Protein AF-A0A8J2X756-F1 (afdb_monomer)

Radius of gyration: 39.81 Å; Cα contacts (8 Å, |Δi|>4): 59; chains: 1; bounding box: 76×40×123 Å

Structure (mmCIF, N/CA/C/O backbone):
data_AF-A0A8J2X756-F1
#
_entry.id   AF-A0A8J2X756-F1
#
loop_
_atom_site.group_PDB
_atom_site.id
_atom_site.type_symbol
_atom_site.label_atom_id
_atom_site.label_alt_id
_atom_site.label_comp_id
_atom_site.label_asym_id
_atom_site.label_entity_id
_atom_site.label_seq_id
_atom_site.pdbx_PDB_ins_code
_atom_site.Cartn_x
_atom_site.Cartn_y
_atom_site.Cartn_z
_atom_site.occupancy
_atom_site.B_iso_or_equiv
_atom_site.auth_seq_id
_atom_site.auth_comp_id
_atom_site.auth_asym_id
_atom_site.auth_atom_id
_atom_site.pdbx_PDB_model_num
ATOM 1 N N . MET A 1 1 ? 48.489 1.845 -62.762 1.00 56.59 1 MET A N 1
ATOM 2 C CA . MET A 1 1 ? 47.173 1.467 -62.196 1.00 56.59 1 MET A CA 1
ATOM 3 C C . MET A 1 1 ? 46.311 0.958 -63.342 1.00 56.59 1 MET A C 1
ATOM 5 O O . MET A 1 1 ? 46.199 1.665 -64.332 1.00 56.59 1 MET A O 1
ATOM 9 N N . SER A 1 2 ? 45.815 -0.282 -63.283 1.00 83.44 2 SER A N 1
ATOM 10 C CA . SER A 1 2 ? 44.985 -0.846 -64.362 1.00 83.44 2 SER A CA 1
ATOM 11 C C . SER A 1 2 ? 43.542 -0.360 -64.225 1.00 83.44 2 SER A C 1
ATOM 13 O O . SER A 1 2 ? 43.010 -0.346 -63.117 1.00 83.44 2 SER A O 1
ATOM 15 N N . ARG A 1 3 ? 42.896 -0.017 -65.345 1.00 84.88 3 ARG A N 1
ATOM 16 C CA . ARG A 1 3 ? 41.492 0.430 -65.404 1.00 84.88 3 ARG A CA 1
ATOM 17 C C . ARG A 1 3 ? 40.523 -0.569 -64.754 1.00 84.88 3 ARG A C 1
ATOM 19 O O . ARG A 1 3 ? 39.520 -0.168 -64.178 1.00 84.88 3 ARG A O 1
ATOM 26 N N . ALA A 1 4 ? 40.846 -1.862 -64.808 1.00 85.88 4 ALA A N 1
ATOM 27 C CA . ALA A 1 4 ? 40.066 -2.912 -64.153 1.00 85.88 4 ALA A CA 1
ATOM 28 C C . ALA A 1 4 ? 40.126 -2.820 -62.617 1.00 85.88 4 ALA A C 1
ATOM 30 O O . ALA A 1 4 ? 39.114 -3.008 -61.948 1.00 85.88 4 ALA A O 1
ATOM 31 N N . LYS A 1 5 ? 41.296 -2.470 -62.067 1.00 87.62 5 LYS A N 1
ATOM 32 C CA . LYS A 1 5 ? 41.492 -2.302 -60.623 1.00 87.62 5 LYS A CA 1
ATOM 33 C C . LYS A 1 5 ? 40.736 -1.078 -60.099 1.00 87.62 5 LYS A C 1
ATOM 35 O O . LYS A 1 5 ? 40.081 -1.163 -59.072 1.00 87.62 5 LYS A O 1
ATOM 40 N N . GLU A 1 6 ? 40.754 0.022 -60.851 1.00 89.38 6 GLU A N 1
ATOM 41 C CA . GLU A 1 6 ? 39.989 1.230 -60.512 1.00 89.38 6 GLU A CA 1
ATOM 42 C C . GLU A 1 6 ? 38.471 0.975 -60.514 1.00 89.38 6 GLU A C 1
ATOM 44 O O . GLU A 1 6 ? 37.751 1.468 -59.649 1.00 89.38 6 GLU A O 1
ATOM 49 N N . LEU A 1 7 ? 37.967 0.189 -61.470 1.00 91.12 7 LEU A N 1
ATOM 50 C CA . LEU A 1 7 ? 36.543 -0.143 -61.548 1.00 91.12 7 LEU A CA 1
ATOM 51 C C . LEU A 1 7 ? 36.104 -1.010 -60.360 1.00 91.12 7 LEU A C 1
ATOM 53 O O . LEU A 1 7 ? 35.053 -0.758 -59.777 1.00 91.12 7 LEU A O 1
ATOM 57 N N . GLN A 1 8 ? 36.932 -1.976 -59.960 1.00 92.31 8 GLN A N 1
ATOM 58 C CA . GLN A 1 8 ? 36.686 -2.789 -58.770 1.00 92.31 8 GLN A CA 1
ATOM 59 C C . GLN A 1 8 ? 36.676 -1.941 -57.492 1.00 92.31 8 GLN A C 1
ATOM 61 O O . GLN A 1 8 ? 35.755 -2.058 -56.690 1.00 92.31 8 GLN A O 1
ATOM 66 N N . GLU A 1 9 ? 37.639 -1.029 -57.338 1.00 90.94 9 GLU A N 1
ATOM 67 C CA . GLU A 1 9 ? 37.692 -0.117 -56.190 1.00 90.94 9 GLU A CA 1
ATOM 68 C C . GLU A 1 9 ? 36.445 0.785 -56.116 1.00 90.94 9 GLU A C 1
ATOM 70 O O . GLU A 1 9 ? 35.909 1.000 -55.029 1.00 90.94 9 GLU A O 1
ATOM 75 N N . LYS A 1 10 ? 35.921 1.258 -57.258 1.00 94.50 10 LYS A N 1
ATOM 76 C CA . LYS A 1 10 ? 34.663 2.029 -57.304 1.00 94.50 10 LYS A CA 1
ATOM 77 C C . LYS A 1 10 ? 33.459 1.200 -56.863 1.00 94.50 10 LYS A C 1
ATOM 79 O O . LYS A 1 10 ? 32.688 1.660 -56.023 1.00 94.50 10 LYS A O 1
ATOM 84 N N . LEU A 1 11 ? 33.323 -0.023 -57.377 1.00 93.94 11 LEU A N 1
ATOM 85 C CA . LEU A 1 11 ? 32.231 -0.921 -56.993 1.00 93.94 11 LEU A CA 1
ATOM 86 C C . LEU A 1 11 ? 32.284 -1.281 -55.503 1.00 93.94 11 LEU A C 1
ATOM 88 O O . LEU A 1 11 ? 31.249 -1.291 -54.838 1.00 93.94 11 LEU A O 1
ATOM 92 N N . ASP A 1 12 ? 33.479 -1.506 -54.957 1.00 93.69 12 ASP A N 1
ATOM 93 C CA . ASP A 1 12 ? 33.665 -1.804 -53.536 1.00 93.69 12 ASP A CA 1
ATOM 94 C C . ASP A 1 12 ? 33.259 -0.622 -52.645 1.00 93.69 12 ASP A C 1
ATOM 96 O O . ASP A 1 12 ? 32.652 -0.812 -51.587 1.00 93.69 12 ASP A O 1
ATOM 100 N N . VAL A 1 13 ? 33.569 0.610 -53.057 1.00 94.38 13 VAL A N 1
ATOM 101 C CA . VAL A 1 13 ? 33.167 1.823 -52.329 1.00 94.38 13 VAL A CA 1
ATOM 102 C C . VAL A 1 13 ? 31.653 2.022 -52.394 1.00 94.38 13 VAL A C 1
ATOM 104 O O . VAL A 1 13 ? 31.029 2.281 -51.364 1.00 94.38 13 VAL A O 1
ATOM 107 N N . GLU A 1 14 ? 31.038 1.843 -53.564 1.00 94.50 14 GLU A N 1
ATOM 108 C CA . GLU A 1 14 ? 29.583 1.931 -53.721 1.00 94.50 14 GLU A CA 1
ATOM 109 C C . GLU A 1 14 ? 28.849 0.873 -52.888 1.00 94.50 14 GLU A C 1
ATOM 111 O O . GLU A 1 14 ? 27.861 1.185 -52.216 1.00 94.50 14 GLU A O 1
ATOM 116 N N . ALA A 1 15 ? 29.352 -0.364 -52.871 1.00 94.00 15 ALA A N 1
ATOM 117 C CA . ALA A 1 15 ? 28.800 -1.442 -52.060 1.00 94.00 15 ALA A CA 1
ATOM 118 C C . ALA A 1 15 ? 28.903 -1.129 -50.560 1.00 94.00 15 ALA A C 1
ATOM 120 O O . ALA A 1 15 ? 27.920 -1.282 -49.830 1.00 94.00 15 ALA A O 1
ATOM 121 N N . LYS A 1 16 ? 30.056 -0.627 -50.096 1.00 93.81 16 LYS A N 1
ATOM 122 C CA . LYS A 1 16 ? 30.250 -0.205 -48.698 1.00 93.81 16 LYS A CA 1
ATOM 123 C C . LYS A 1 16 ? 29.298 0.921 -48.303 1.00 93.81 16 LYS A C 1
ATOM 125 O O . LYS A 1 16 ? 28.692 0.841 -47.235 1.00 93.81 16 LYS A O 1
ATOM 130 N N . LEU A 1 17 ? 29.118 1.924 -49.163 1.00 94.75 17 LEU A N 1
ATOM 131 C CA . LEU A 1 17 ? 28.193 3.034 -48.918 1.00 94.75 17 LEU A CA 1
ATOM 132 C C . LEU A 1 17 ? 26.748 2.544 -48.819 1.00 94.75 17 LEU A C 1
ATOM 134 O O . LEU A 1 17 ? 26.068 2.833 -47.833 1.00 94.75 17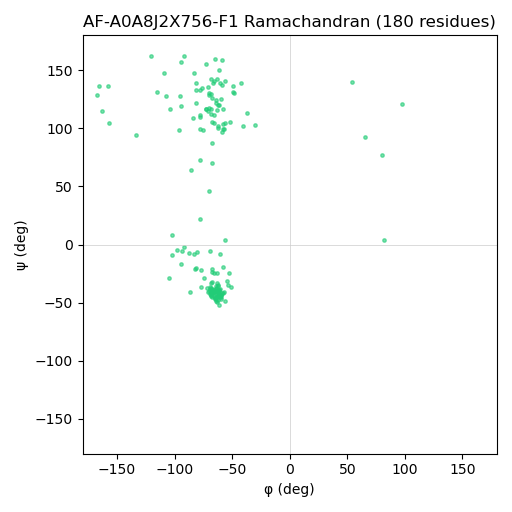 LEU A O 1
ATOM 138 N N . ARG A 1 18 ? 26.289 1.734 -49.780 1.00 92.56 18 ARG A N 1
ATOM 139 C CA . ARG A 1 18 ? 24.940 1.147 -49.740 1.00 92.56 18 ARG A CA 1
ATOM 140 C C . ARG A 1 18 ? 24.719 0.312 -48.483 1.00 92.56 18 ARG A C 1
ATOM 142 O O . ARG A 1 18 ? 23.670 0.438 -47.858 1.00 92.56 18 ARG A O 1
ATOM 149 N N . ASN A 1 19 ? 25.713 -0.476 -48.074 1.00 93.06 19 ASN A N 1
ATOM 150 C CA . ASN A 1 19 ? 25.625 -1.275 -46.856 1.00 93.06 19 ASN A CA 1
ATOM 151 C C . ASN A 1 19 ? 25.553 -0.390 -45.598 1.00 93.06 19 ASN A C 1
ATOM 153 O O . ASN A 1 19 ? 24.720 -0.624 -44.726 1.00 93.06 19 ASN A O 1
ATOM 157 N N . SER A 1 20 ? 26.348 0.686 -45.525 1.00 92.06 20 SER A N 1
ATOM 158 C CA . SER A 1 20 ? 26.269 1.636 -44.406 1.00 92.06 20 SER A CA 1
ATOM 159 C C . SER A 1 20 ? 24.909 2.327 -44.309 1.00 92.06 20 SER A C 1
ATOM 161 O O . SER A 1 20 ? 24.353 2.407 -43.216 1.00 92.06 20 SER A O 1
ATOM 163 N N . PHE A 1 21 ? 24.321 2.749 -45.434 1.00 94.12 21 PHE A N 1
ATOM 164 C CA . PHE A 1 21 ? 22.992 3.360 -45.437 1.00 94.12 21 PHE A CA 1
ATOM 165 C C . PHE A 1 21 ? 21.892 2.353 -45.098 1.00 94.12 21 PHE A C 1
ATOM 167 O O . PHE A 1 21 ? 20.976 2.691 -44.357 1.00 94.12 21 PHE A O 1
ATOM 174 N N . SER A 1 22 ? 21.997 1.109 -45.573 1.00 91.94 22 SER A N 1
ATOM 175 C CA . SER A 1 22 ? 21.068 0.036 -45.204 1.00 91.94 22 SER A CA 1
ATOM 176 C C . SER A 1 22 ? 21.092 -0.236 -43.699 1.00 91.94 22 SER A C 1
ATOM 178 O O . SER A 1 22 ? 20.038 -0.335 -43.074 1.00 91.94 22 SER A O 1
ATOM 180 N N . ASN A 1 23 ? 22.282 -0.290 -43.098 1.00 89.12 23 ASN A N 1
ATOM 181 C CA . ASN A 1 23 ? 22.435 -0.506 -41.662 1.00 89.12 23 ASN A CA 1
ATOM 182 C C . ASN A 1 23 ? 21.859 0.664 -40.857 1.00 89.12 23 ASN A C 1
ATOM 184 O O . ASN A 1 23 ? 21.077 0.436 -39.936 1.00 89.12 23 ASN A O 1
ATOM 188 N N . LEU A 1 24 ? 22.157 1.907 -41.248 1.00 90.75 24 LEU A N 1
ATOM 189 C CA . LEU A 1 24 ? 21.581 3.097 -40.615 1.00 90.75 24 LEU A CA 1
ATOM 190 C C . LEU A 1 24 ? 20.052 3.100 -40.715 1.00 90.75 24 LEU A C 1
ATOM 192 O O . LEU A 1 24 ? 19.369 3.259 -39.704 1.00 90.75 24 LEU A O 1
ATOM 196 N N . ASN A 1 25 ? 19.506 2.829 -41.900 1.00 88.06 25 ASN A N 1
ATOM 197 C CA . ASN A 1 25 ? 18.063 2.746 -42.101 1.00 88.06 25 ASN A CA 1
ATOM 198 C C . ASN A 1 25 ? 17.440 1.635 -41.252 1.00 88.06 25 ASN A C 1
ATOM 200 O O . ASN A 1 25 ? 16.395 1.861 -40.658 1.00 88.06 25 ASN A O 1
ATOM 204 N N . SER A 1 26 ? 18.087 0.472 -41.122 1.00 86.31 26 SER A N 1
ATOM 205 C CA . SER A 1 26 ? 17.596 -0.610 -40.259 1.00 86.31 26 SER A CA 1
ATOM 206 C C . SER A 1 26 ? 17.585 -0.220 -38.776 1.00 86.31 26 SER A C 1
ATOM 208 O O . SER A 1 26 ? 16.623 -0.518 -38.074 1.00 86.31 26 SER A O 1
ATOM 210 N N . THR A 1 27 ? 18.596 0.521 -38.304 1.00 86.44 27 THR A N 1
ATOM 211 C CA . THR A 1 27 ? 18.639 1.013 -36.919 1.00 86.44 27 THR A CA 1
ATOM 212 C C . THR A 1 27 ? 17.586 2.085 -36.662 1.00 86.44 27 THR A C 1
ATOM 214 O O . THR A 1 27 ? 16.878 2.015 -35.662 1.00 86.44 27 THR A O 1
ATOM 217 N N . VAL A 1 28 ? 17.398 3.026 -37.589 1.00 88.94 28 VAL A N 1
ATOM 218 C CA . VAL A 1 28 ? 16.361 4.060 -37.470 1.00 88.94 28 VAL A CA 1
ATOM 219 C C . VAL A 1 28 ? 14.969 3.436 -37.547 1.00 88.94 28 VAL A C 1
ATOM 221 O O . VAL A 1 28 ? 14.106 3.773 -36.744 1.00 88.94 28 VAL A O 1
ATOM 224 N N . LEU A 1 29 ? 14.758 2.467 -38.442 1.00 85.56 29 LEU A N 1
ATOM 225 C CA . LEU A 1 29 ? 13.516 1.698 -38.501 1.00 85.56 29 LEU A CA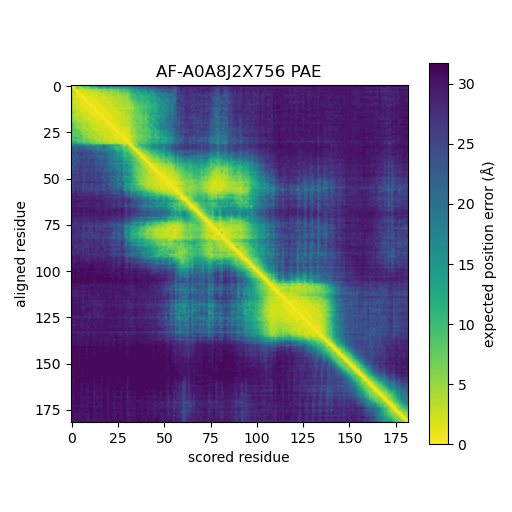 1
ATOM 226 C C . LEU A 1 29 ? 13.284 0.893 -37.224 1.00 85.56 29 LEU A C 1
ATOM 228 O O . LEU A 1 29 ? 12.136 0.765 -36.824 1.00 85.56 29 LEU A O 1
ATOM 232 N N . SER A 1 30 ? 14.328 0.394 -36.553 1.00 82.00 30 SER A N 1
ATOM 233 C CA . SER A 1 30 ? 14.177 -0.281 -35.256 1.00 82.00 30 SER A CA 1
ATOM 234 C C . SER A 1 30 ? 13.737 0.670 -34.141 1.00 82.00 30 SER A C 1
ATOM 236 O O . SER A 1 30 ? 12.980 0.264 -33.268 1.00 82.00 30 SER A O 1
ATOM 238 N N . TRP A 1 31 ? 14.139 1.944 -34.196 1.00 84.19 31 TRP A N 1
ATOM 239 C CA . TRP A 1 31 ? 13.639 2.977 -33.280 1.00 84.19 31 TRP A CA 1
ATOM 240 C C . TRP A 1 31 ? 12.210 3.403 -33.609 1.00 84.19 31 TRP A C 1
ATOM 242 O O . TRP A 1 31 ? 11.475 3.807 -32.718 1.00 84.19 31 TRP A O 1
ATOM 252 N N . LEU A 1 32 ? 11.828 3.312 -34.884 1.00 78.94 32 LEU A N 1
ATOM 253 C CA . LEU A 1 32 ? 10.482 3.618 -35.367 1.00 78.94 32 LEU A CA 1
ATOM 254 C C . LEU A 1 32 ? 9.530 2.410 -35.296 1.00 78.94 32 LEU A C 1
ATOM 256 O O . LEU A 1 32 ? 8.346 2.536 -35.608 1.00 78.94 32 LEU A O 1
ATOM 260 N N . SER A 1 33 ? 10.039 1.220 -34.959 1.00 62.12 33 SER A N 1
ATOM 261 C CA . SER A 1 33 ? 9.253 -0.011 -34.967 1.00 62.12 33 SER A CA 1
ATOM 262 C C . SER A 1 33 ? 8.360 -0.091 -33.733 1.00 62.12 33 SER A C 1
ATOM 264 O O . SER A 1 33 ? 8.785 -0.534 -32.673 1.00 62.12 33 SER A O 1
ATOM 266 N N . LYS A 1 34 ? 7.100 0.276 -33.994 1.00 59.28 34 LYS A N 1
ATOM 267 C CA . LYS A 1 34 ? 5.829 -0.198 -33.427 1.00 59.28 34 LYS A CA 1
ATOM 268 C C . LYS A 1 34 ? 5.564 0.079 -31.948 1.00 59.28 34 LYS A C 1
ATOM 270 O O . LYS A 1 34 ? 5.758 -0.764 -31.080 1.00 59.28 34 LYS A O 1
ATOM 275 N N . ASP A 1 35 ? 4.899 1.211 -31.743 1.00 57.19 35 ASP A N 1
ATOM 276 C CA . ASP A 1 35 ? 4.082 1.509 -30.564 1.00 57.19 35 ASP A CA 1
ATOM 277 C C . ASP A 1 35 ? 2.899 0.528 -30.366 1.00 57.19 35 ASP A C 1
ATOM 279 O O . ASP A 1 35 ? 2.271 0.546 -29.309 1.00 57.19 35 ASP A O 1
ATOM 283 N N . ASP A 1 36 ? 2.618 -0.367 -31.326 1.00 57.53 36 ASP A N 1
ATOM 284 C CA . ASP A 1 36 ? 1.552 -1.380 -31.213 1.00 57.53 36 ASP A CA 1
ATOM 285 C C . ASP A 1 36 ? 1.793 -2.355 -30.040 1.00 57.53 36 ASP A C 1
ATOM 287 O O . ASP A 1 36 ? 0.863 -2.669 -29.300 1.00 57.53 36 ASP A O 1
ATOM 291 N N . ASP A 1 37 ? 3.045 -2.772 -29.804 1.00 56.84 37 ASP A N 1
ATOM 292 C CA . ASP A 1 37 ? 3.405 -3.620 -28.654 1.00 56.84 37 ASP A CA 1
ATOM 293 C C . ASP A 1 37 ? 3.603 -2.795 -27.367 1.00 56.84 37 ASP A C 1
ATOM 295 O O . ASP A 1 37 ? 3.545 -3.330 -26.259 1.00 56.84 37 ASP A O 1
ATOM 299 N N . ALA A 1 38 ? 3.854 -1.485 -27.482 1.00 58.03 38 ALA A N 1
ATOM 300 C CA . ALA A 1 38 ? 4.061 -0.598 -26.337 1.00 58.03 38 ALA A CA 1
ATOM 301 C C . ALA A 1 38 ? 2.738 -0.233 -25.644 1.00 58.03 38 ALA A C 1
ATOM 303 O O . ALA A 1 38 ? 2.693 -0.159 -24.415 1.00 58.03 38 ALA A O 1
ATOM 304 N N . GLU A 1 39 ? 1.660 -0.059 -26.410 1.00 61.59 39 GLU A N 1
ATOM 305 C CA . GLU A 1 39 ? 0.299 0.127 -25.893 1.00 61.59 39 GLU A CA 1
ATOM 306 C C . GLU A 1 39 ? -0.182 -1.122 -25.138 1.00 61.59 39 GLU A C 1
ATOM 308 O O . GLU A 1 39 ? -0.623 -1.018 -23.992 1.00 61.59 39 GLU A O 1
ATOM 313 N N . GLU A 1 40 ? -0.038 -2.315 -25.727 1.00 62.44 40 GLU A N 1
ATOM 314 C CA . GLU A 1 40 ? -0.494 -3.570 -25.111 1.00 62.44 40 GLU A CA 1
ATOM 315 C C . GLU A 1 40 ? 0.341 -3.926 -23.868 1.00 62.44 40 GLU A C 1
ATOM 317 O O . GLU A 1 40 ? -0.206 -4.217 -22.798 1.00 62.44 40 GLU A O 1
ATOM 322 N N . ARG A 1 41 ? 1.671 -3.780 -23.950 1.00 63.41 41 ARG A N 1
ATOM 323 C CA . ARG A 1 41 ? 2.583 -4.002 -22.819 1.00 63.41 41 ARG A CA 1
ATOM 324 C C . ARG A 1 41 ? 2.408 -2.960 -21.717 1.00 63.41 41 ARG A C 1
ATOM 326 O O . ARG A 1 41 ? 2.412 -3.312 -20.539 1.00 63.41 41 ARG A O 1
ATOM 333 N N . GLY A 1 42 ? 2.197 -1.695 -22.077 1.00 67.00 42 GLY A N 1
ATOM 334 C CA . GLY A 1 42 ? 1.908 -0.620 -21.130 1.00 67.00 42 GLY A CA 1
ATOM 335 C C . GLY A 1 42 ? 0.581 -0.839 -20.402 1.00 67.00 42 GLY A C 1
ATOM 336 O O . GLY A 1 42 ? 0.499 -0.659 -19.185 1.00 67.00 42 GLY A O 1
ATOM 337 N N . GLN A 1 43 ? -0.455 -1.300 -21.105 1.00 72.50 43 GLN A N 1
ATOM 338 C CA . GLN A 1 43 ? -1.728 -1.675 -20.490 1.00 72.50 43 GLN A CA 1
ATOM 339 C C . GLN A 1 43 ? -1.586 -2.896 -19.578 1.00 72.50 43 GLN A C 1
ATOM 341 O O . GLN A 1 43 ? -2.184 -2.923 -18.498 1.00 72.50 43 GLN A O 1
ATOM 346 N N . GLU A 1 44 ? -0.783 -3.888 -19.956 1.00 76.00 44 GLU A N 1
ATOM 347 C CA . GLU A 1 44 ? -0.543 -5.070 -19.136 1.00 76.00 44 GLU A CA 1
ATOM 348 C C . GLU A 1 44 ? 0.232 -4.735 -17.852 1.00 76.00 44 GLU A C 1
ATOM 350 O O . GLU A 1 44 ? -0.203 -5.116 -16.761 1.00 76.00 44 GLU A O 1
ATOM 355 N N . GLU A 1 45 ? 1.289 -3.927 -17.938 1.00 78.44 45 GLU A N 1
ATOM 356 C CA . GLU A 1 45 ? 2.031 -3.416 -16.777 1.00 78.44 45 GLU A CA 1
ATOM 357 C C . GLU A 1 45 ? 1.146 -2.558 -15.861 1.00 78.44 45 GLU A C 1
ATOM 359 O O . GLU A 1 45 ? 1.150 -2.725 -14.636 1.00 78.44 45 GLU A O 1
ATOM 364 N N . LEU A 1 46 ? 0.307 -1.688 -16.430 1.00 80.50 46 LEU A N 1
ATOM 365 C CA . LEU A 1 46 ? -0.658 -0.895 -15.665 1.00 80.50 46 LEU A CA 1
ATOM 366 C C . LEU A 1 46 ? -1.702 -1.776 -14.973 1.00 80.50 46 LEU A C 1
ATOM 368 O O . LEU A 1 46 ? -2.065 -1.520 -13.822 1.00 80.50 46 LEU A O 1
ATOM 372 N N . ASN A 1 47 ? -2.189 -2.822 -15.636 1.00 83.69 47 ASN A N 1
ATOM 373 C CA . ASN A 1 47 ? -3.148 -3.756 -15.053 1.00 83.69 47 ASN A CA 1
ATOM 374 C C . ASN A 1 47 ? -2.513 -4.604 -13.945 1.00 83.69 47 ASN A C 1
ATOM 376 O O . ASN A 1 47 ? -3.155 -4.854 -12.922 1.00 83.69 47 ASN A O 1
ATOM 380 N N . GLN A 1 48 ? -1.249 -4.998 -14.094 1.00 85.31 48 GLN A N 1
ATOM 381 C CA . GLN A 1 48 ? -0.483 -5.661 -13.039 1.00 85.31 48 GLN A CA 1
ATOM 382 C C . GLN A 1 48 ? -0.266 -4.731 -11.840 1.00 85.31 48 GLN A C 1
ATOM 384 O O . GLN A 1 48 ? -0.531 -5.129 -10.704 1.00 85.31 48 GLN A O 1
ATOM 389 N N . SER A 1 49 ? 0.106 -3.473 -12.082 1.00 86.50 49 SER A N 1
ATOM 390 C CA . SER A 1 49 ? 0.258 -2.450 -11.041 1.00 86.50 49 SER A CA 1
ATOM 391 C C . SER A 1 49 ? -1.051 -2.204 -10.280 1.00 86.50 49 SER A C 1
ATOM 393 O O . SER A 1 49 ? -1.073 -2.201 -9.048 1.00 86.50 49 SER A O 1
ATOM 395 N N . LYS A 1 50 ? -2.189 -2.125 -10.983 1.00 86.81 50 LYS A N 1
ATOM 396 C CA . LYS A 1 50 ? -3.521 -2.022 -10.356 1.00 86.81 50 LYS A CA 1
ATOM 397 C C . LYS A 1 50 ? -3.845 -3.236 -9.482 1.00 86.81 50 LYS A C 1
ATOM 399 O O . LYS A 1 50 ? -4.324 -3.068 -8.362 1.00 86.81 50 LYS A O 1
ATOM 404 N N . LYS A 1 51 ? -3.562 -4.456 -9.951 1.00 87.56 51 LYS A N 1
ATOM 405 C CA . LYS A 1 51 ? -3.761 -5.685 -9.159 1.00 87.56 51 LYS A CA 1
ATOM 406 C C . LYS A 1 51 ? -2.906 -5.679 -7.888 1.00 87.56 51 LYS A C 1
ATOM 408 O O . LYS A 1 51 ? -3.410 -6.011 -6.818 1.00 87.56 51 LYS A O 1
ATOM 413 N N . GLN A 1 52 ? -1.648 -5.253 -7.989 1.00 88.69 52 GLN A N 1
ATOM 414 C CA . GLN A 1 52 ? -0.750 -5.124 -6.839 1.00 88.69 52 GLN A CA 1
ATOM 415 C C . GLN A 1 52 ? -1.232 -4.060 -5.849 1.00 88.69 52 GLN A C 1
ATOM 417 O O . GLN A 1 52 ? -1.209 -4.295 -4.644 1.00 88.69 52 GLN A O 1
ATOM 422 N N . PHE A 1 53 ? -1.735 -2.926 -6.342 1.00 90.88 53 PHE A N 1
ATOM 423 C CA . PHE A 1 53 ? -2.307 -1.873 -5.507 1.00 90.88 53 PHE A CA 1
ATOM 424 C C . PHE A 1 53 ? -3.493 -2.378 -4.675 1.00 90.88 53 PHE A C 1
ATOM 426 O O . PHE A 1 53 ? -3.571 -2.112 -3.477 1.00 90.88 53 PHE A O 1
ATOM 433 N N . PHE A 1 54 ? -4.386 -3.167 -5.275 1.00 89.88 54 PHE A N 1
ATOM 434 C CA . PHE A 1 54 ? -5.514 -3.754 -4.552 1.00 89.88 54 PHE A CA 1
ATOM 435 C C . PHE A 1 54 ? -5.097 -4.801 -3.513 1.00 89.88 54 PHE A C 1
ATOM 437 O O . PHE A 1 54 ? -5.822 -5.002 -2.541 1.00 89.88 54 PHE A O 1
ATOM 444 N N . ALA A 1 55 ? -3.930 -5.426 -3.662 1.00 86.94 55 ALA A N 1
ATOM 445 C CA . ALA A 1 55 ? -3.386 -6.356 -2.675 1.00 86.94 55 ALA A CA 1
ATOM 446 C C . ALA A 1 55 ? -2.704 -5.656 -1.482 1.00 86.94 55 ALA A C 1
ATOM 448 O O . ALA A 1 55 ? -2.312 -6.325 -0.525 1.00 86.94 55 ALA A O 1
ATOM 449 N N . LEU A 1 56 ? -2.553 -4.325 -1.507 1.00 87.25 56 LEU A N 1
ATOM 450 C CA . LEU A 1 56 ? -1.894 -3.603 -0.422 1.00 87.25 56 LEU A CA 1
ATOM 451 C C . LEU A 1 56 ? -2.716 -3.665 0.876 1.00 87.25 56 LEU A C 1
ATOM 453 O O . LEU A 1 56 ? -3.939 -3.498 0.833 1.00 87.25 56 LEU A O 1
ATOM 457 N N . PRO A 1 57 ? -2.061 -3.848 2.038 1.00 84.75 57 PRO A N 1
ATOM 458 C CA . PRO A 1 57 ? -2.737 -3.877 3.326 1.00 84.75 57 PRO A CA 1
ATOM 459 C C . PRO A 1 57 ? -3.233 -2.482 3.721 1.00 84.75 57 PRO A C 1
ATOM 461 O O . PRO A 1 57 ? -2.502 -1.492 3.632 1.00 84.75 57 PRO A O 1
ATOM 464 N N . LEU A 1 58 ? -4.469 -2.406 4.211 1.00 81.25 58 LEU A N 1
ATOM 465 C CA . LEU A 1 58 ? -5.087 -1.165 4.666 1.00 81.25 58 LEU A CA 1
ATOM 466 C C . LEU A 1 58 ? -4.930 -1.004 6.185 1.00 81.25 58 LEU A C 1
ATOM 468 O O . LEU A 1 58 ? -5.287 -1.883 6.965 1.00 81.25 58 LEU A O 1
ATOM 472 N N . VAL A 1 59 ? -4.416 0.147 6.630 1.00 78.25 59 VAL A N 1
ATOM 473 C CA . VAL A 1 59 ? -4.217 0.428 8.061 1.00 78.25 59 VAL A CA 1
ATOM 474 C C . VAL A 1 59 ? -5.411 1.197 8.625 1.00 78.25 59 VAL A C 1
ATOM 476 O O . VAL A 1 59 ? -5.694 2.323 8.220 1.00 78.25 59 VAL A O 1
ATOM 479 N N . THR A 1 60 ? -6.090 0.612 9.614 1.00 73.69 60 THR A N 1
ATOM 480 C CA . THR A 1 60 ? -7.201 1.264 10.330 1.00 73.69 60 THR A CA 1
ATOM 481 C C . THR A 1 60 ? -6.731 2.509 11.087 1.00 73.69 60 THR A C 1
ATOM 483 O O . THR A 1 60 ? -5.656 2.514 11.701 1.00 73.69 60 THR A O 1
ATOM 486 N N . THR A 1 61 ? -7.550 3.559 11.112 1.00 68.81 61 THR A N 1
ATOM 487 C CA . THR A 1 61 ? -7.196 4.824 11.767 1.00 68.81 61 THR A CA 1
ATOM 488 C C . THR A 1 61 ? -6.954 4.621 13.266 1.00 68.81 61 THR A C 1
ATOM 490 O O . THR A 1 61 ? -7.844 4.195 14.002 1.00 68.81 61 THR A O 1
ATOM 493 N N . GLY A 1 62 ? -5.746 4.937 13.742 1.00 63.66 62 GLY A N 1
ATOM 494 C CA . GLY A 1 62 ? -5.384 4.830 15.159 1.00 63.66 62 GLY A CA 1
ATOM 495 C C . GLY A 1 62 ? -4.981 3.427 15.639 1.00 63.66 62 GLY A C 1
ATOM 496 O O . GLY A 1 62 ? -4.699 3.265 16.834 1.00 63.66 62 GLY A O 1
ATOM 497 N N . ALA A 1 63 ? -4.911 2.431 14.749 1.00 63.59 63 ALA A N 1
ATOM 498 C CA . ALA A 1 63 ? -4.133 1.222 15.005 1.00 63.59 63 ALA A CA 1
ATOM 499 C C . ALA A 1 63 ? -2.659 1.503 14.697 1.00 63.59 63 ALA A C 1
ATOM 501 O O . ALA A 1 63 ? -2.323 2.111 13.685 1.00 63.59 63 ALA A O 1
ATOM 502 N N . GLY A 1 64 ? -1.765 1.101 15.600 1.00 64.06 64 GLY A N 1
ATOM 503 C CA . GLY A 1 64 ? -0.332 1.156 15.310 1.00 64.06 64 GLY A CA 1
ATOM 504 C C . GLY A 1 64 ? 0.031 0.206 14.166 1.00 64.06 64 GLY A C 1
ATOM 505 O O . GLY A 1 64 ? -0.696 -0.756 13.925 1.00 64.06 64 GLY A O 1
ATOM 506 N N . LEU A 1 65 ? 1.175 0.445 13.514 1.00 63.88 65 LEU A N 1
ATOM 507 C CA . LEU A 1 65 ? 1.730 -0.448 12.494 1.00 63.88 65 LEU A CA 1
ATOM 508 C C . LEU A 1 65 ? 1.908 -1.853 13.088 1.00 63.88 65 LEU A C 1
ATOM 510 O O . LEU A 1 65 ? 2.780 -2.102 13.926 1.00 63.88 65 LEU A O 1
ATOM 514 N N . LYS A 1 66 ? 1.017 -2.761 12.706 1.00 60.06 66 LYS A N 1
ATOM 515 C CA . LYS A 1 66 ? 1.051 -4.171 13.069 1.00 60.06 66 LYS A CA 1
ATOM 516 C C . LYS A 1 66 ? 0.804 -4.955 11.795 1.00 60.06 66 LYS A C 1
ATOM 518 O O . LYS A 1 66 ? -0.334 -5.187 11.421 1.00 60.06 66 LYS A O 1
ATOM 523 N N . PHE A 1 67 ? 1.893 -5.346 11.148 1.00 60.69 67 PHE A N 1
ATOM 524 C CA . PHE A 1 67 ? 1.878 -6.316 10.061 1.00 60.69 67 PHE A CA 1
ATOM 525 C C . PHE A 1 67 ? 1.755 -7.710 10.685 1.00 60.69 67 PHE A C 1
ATOM 527 O O . PHE A 1 67 ? 2.736 -8.428 10.847 1.00 60.69 67 PHE A O 1
ATOM 534 N N . GLY A 1 68 ? 0.569 -8.021 11.199 1.00 57.78 68 GLY A N 1
ATOM 535 C CA . GLY A 1 68 ? 0.208 -9.356 11.656 1.00 57.78 68 GLY A CA 1
ATOM 536 C C . GLY A 1 68 ? -0.911 -9.867 10.768 1.00 57.78 68 GLY A C 1
ATOM 537 O O . GLY A 1 68 ? -1.867 -9.130 10.535 1.00 57.78 68 GLY A O 1
ATOM 538 N N . CYS A 1 69 ? -0.772 -11.094 10.272 1.00 53.06 69 CYS A N 1
ATOM 539 C CA . CYS A 1 69 ? -1.796 -11.784 9.497 1.00 53.06 69 CYS A CA 1
ATOM 540 C C . CYS A 1 69 ? -2.985 -12.080 10.424 1.00 53.06 69 CYS A C 1
ATOM 542 O O . CYS A 1 69 ? -3.001 -13.093 11.117 1.00 53.06 69 CYS A O 1
ATOM 544 N N . ALA A 1 70 ? -3.916 -11.138 10.551 1.00 55.75 70 ALA A N 1
ATOM 545 C CA . ALA A 1 70 ? -5.197 -11.398 11.184 1.00 55.75 70 ALA A CA 1
ATOM 546 C C . ALA A 1 70 ? -6.181 -11.713 10.059 1.00 55.75 70 ALA A C 1
ATOM 548 O O . ALA A 1 70 ? -6.679 -10.806 9.397 1.00 55.75 70 ALA A O 1
ATOM 549 N N . GLU A 1 71 ? -6.407 -13.005 9.835 1.00 57.50 71 GLU A N 1
ATOM 550 C CA . GLU A 1 71 ? -7.405 -13.567 8.916 1.00 57.50 71 GLU A CA 1
ATOM 551 C C . GLU A 1 71 ? -8.840 -13.344 9.433 1.00 57.50 71 GLU A C 1
ATOM 553 O O . GLU A 1 71 ? -9.666 -14.253 9.455 1.00 57.50 71 GLU A O 1
ATOM 558 N N . ASP A 1 72 ? -9.160 -12.131 9.883 1.00 62.84 72 ASP A N 1
ATOM 559 C CA . ASP A 1 72 ? -10.542 -11.776 10.188 1.00 62.84 72 ASP A CA 1
ATOM 560 C C . ASP A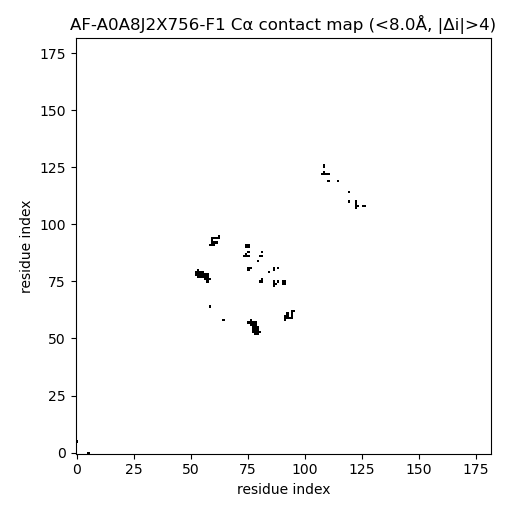 1 72 ? -11.253 -11.567 8.840 1.00 62.84 72 ASP A C 1
ATOM 562 O O . ASP A 1 72 ? -11.110 -10.523 8.199 1.00 62.84 72 ASP A O 1
ATOM 566 N N . THR A 1 73 ? -11.979 -12.589 8.379 1.00 65.38 73 THR A N 1
ATOM 567 C CA . THR A 1 73 ? -12.646 -12.631 7.062 1.00 65.38 73 THR A CA 1
ATOM 568 C C . THR A 1 73 ? -13.734 -11.564 6.898 1.00 65.38 73 THR A C 1
ATOM 570 O O . THR A 1 73 ? -14.023 -11.134 5.779 1.00 65.38 73 THR A O 1
ATOM 573 N N . GLU A 1 74 ? -14.305 -11.091 8.008 1.00 70.94 74 GLU A N 1
ATOM 574 C CA . GLU A 1 74 ? -15.346 -10.056 8.031 1.00 70.94 74 GLU A CA 1
ATOM 575 C C . GLU A 1 74 ? -14.798 -8.625 7.912 1.00 70.94 74 GLU A C 1
ATOM 577 O O . GLU A 1 74 ? -15.535 -7.708 7.538 1.00 70.94 74 GLU A O 1
ATOM 582 N N . ASP A 1 75 ? -13.514 -8.416 8.213 1.00 72.56 75 ASP A N 1
ATOM 583 C CA . ASP A 1 75 ? -12.902 -7.090 8.239 1.00 72.56 75 ASP A CA 1
ATOM 584 C C . ASP A 1 75 ? -12.225 -6.735 6.913 1.00 72.56 75 ASP A C 1
ATOM 586 O O . ASP A 1 75 ? -11.907 -7.599 6.096 1.00 72.56 75 ASP A O 1
ATOM 590 N N . ILE A 1 76 ? -12.063 -5.431 6.674 1.00 81.69 76 ILE A N 1
ATOM 591 C CA . ILE A 1 76 ? -11.409 -4.904 5.472 1.00 81.69 76 ILE A CA 1
ATOM 592 C C . ILE A 1 76 ? -9.899 -4.908 5.711 1.00 81.69 76 ILE A C 1
ATOM 594 O O . ILE A 1 76 ? -9.399 -4.090 6.488 1.00 81.69 76 ILE A O 1
ATOM 598 N N . ASN A 1 77 ? -9.182 -5.803 5.031 1.00 81.06 77 ASN A N 1
ATOM 599 C CA . ASN A 1 77 ? -7.745 -6.000 5.237 1.00 81.06 77 ASN A CA 1
ATOM 600 C C . AS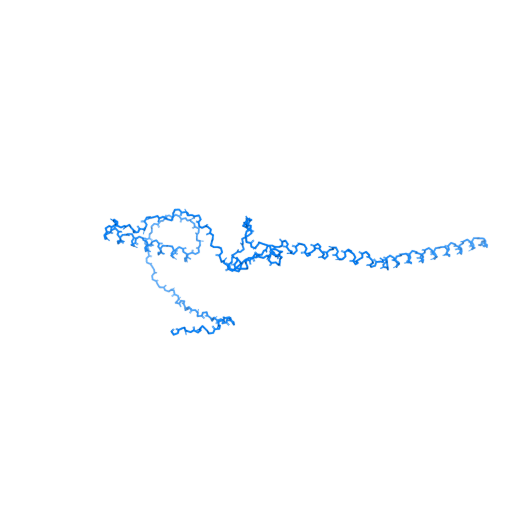N A 1 77 ? -6.890 -5.408 4.110 1.00 81.06 77 ASN A C 1
ATOM 602 O O . ASN A 1 77 ? -5.761 -4.983 4.357 1.00 81.06 77 ASN A O 1
ATOM 606 N N . THR A 1 78 ? -7.422 -5.338 2.889 1.00 85.69 78 THR A N 1
ATOM 607 C CA . THR A 1 78 ? -6.712 -4.810 1.715 1.00 85.69 78 THR A CA 1
ATOM 608 C C . THR A 1 78 ? -7.430 -3.619 1.088 1.00 85.69 78 THR A C 1
ATOM 610 O O . THR A 1 78 ? -8.621 -3.387 1.312 1.00 85.69 78 THR A O 1
ATOM 613 N N . VAL A 1 79 ? -6.708 -2.850 0.270 1.00 86.19 79 VAL A N 1
ATOM 614 C CA . VAL A 1 79 ? -7.288 -1.752 -0.519 1.00 86.19 79 VAL A CA 1
ATOM 615 C C . VAL A 1 79 ? -8.333 -2.276 -1.510 1.0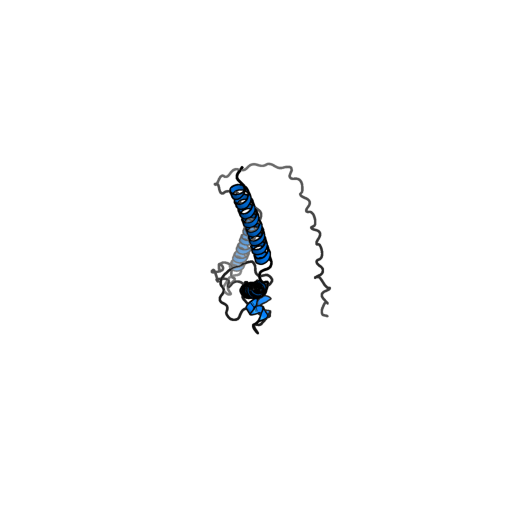0 86.19 79 VAL A C 1
ATOM 617 O O . VAL A 1 79 ? -9.360 -1.638 -1.718 1.00 86.19 79 VAL A O 1
ATOM 620 N N . GLY A 1 80 ? -8.120 -3.461 -2.085 1.00 83.75 80 GLY A N 1
ATOM 621 C CA . GLY A 1 80 ? -9.083 -4.121 -2.963 1.00 83.75 80 GLY A CA 1
ATOM 622 C C . GLY A 1 80 ? -10.382 -4.462 -2.250 1.00 83.75 80 GLY A C 1
ATOM 623 O O . GLY A 1 80 ? -11.457 -4.176 -2.768 1.00 83.75 80 GLY A O 1
ATOM 624 N N . GLU A 1 81 ? -10.298 -5.002 -1.035 1.00 85.94 81 GLU A N 1
ATOM 625 C CA . GLU A 1 81 ? -11.484 -5.250 -0.214 1.00 85.94 81 GLU A CA 1
ATOM 626 C C . GLU A 1 81 ? -12.200 -3.951 0.162 1.00 85.94 81 GLU A C 1
ATOM 628 O O . GLU A 1 81 ? -13.425 -3.922 0.194 1.00 85.94 81 GLU A O 1
ATOM 633 N N . PHE A 1 82 ? -11.471 -2.861 0.397 1.00 85.56 82 PHE A N 1
ATOM 634 C CA . PHE A 1 82 ? -12.084 -1.566 0.692 1.00 85.56 82 PHE A CA 1
ATOM 635 C C . PHE A 1 82 ? -12.914 -1.013 -0.472 1.00 85.56 82 PHE A C 1
ATOM 637 O O . PHE A 1 82 ? -13.951 -0.401 -0.236 1.00 85.56 82 PHE A O 1
ATOM 644 N N . VAL A 1 83 ? -12.456 -1.211 -1.710 1.00 86.12 83 VAL A N 1
ATOM 645 C CA . VAL A 1 83 ? -13.115 -0.667 -2.907 1.00 86.12 83 VAL A CA 1
ATOM 646 C C . VAL A 1 83 ? -14.214 -1.594 -3.430 1.00 86.12 83 VAL A C 1
ATOM 648 O O . VAL A 1 83 ? -15.267 -1.111 -3.833 1.00 86.12 83 VAL A O 1
ATOM 651 N N . ASN A 1 84 ? -13.981 -2.909 -3.427 1.00 83.81 84 ASN A N 1
ATOM 652 C CA . ASN A 1 84 ? -14.820 -3.867 -4.156 1.00 83.81 84 ASN A CA 1
ATOM 653 C C . ASN A 1 84 ? -15.815 -4.639 -3.280 1.00 83.81 84 ASN A C 1
ATOM 655 O O . ASN A 1 84 ? -16.623 -5.387 -3.824 1.00 83.81 84 ASN A O 1
ATOM 659 N N . SER A 1 85 ? -15.736 -4.540 -1.950 1.00 80.12 85 SER A N 1
ATOM 660 C CA . SER A 1 85 ? -16.611 -5.310 -1.061 1.00 80.12 85 SER A CA 1
ATOM 661 C C . SER A 1 85 ? -17.639 -4.436 -0.352 1.00 80.12 85 SER A C 1
ATOM 663 O O . SER A 1 85 ? -17.343 -3.321 0.067 1.00 80.12 85 SER A O 1
ATOM 665 N N . ASP A 1 86 ? -18.817 -5.003 -0.097 1.00 81.56 86 ASP A N 1
ATOM 666 C CA . ASP A 1 86 ? -19.858 -4.393 0.741 1.00 81.56 86 ASP A CA 1
ATOM 667 C C . ASP A 1 86 ? -19.558 -4.526 2.253 1.00 81.56 86 ASP A C 1
ATOM 669 O O . ASP A 1 86 ? -20.454 -4.476 3.106 1.00 81.56 86 ASP A O 1
ATOM 673 N N . LYS A 1 87 ? -18.285 -4.726 2.628 1.00 82.56 87 LYS A N 1
ATOM 674 C CA . LYS A 1 87 ? -17.870 -4.806 4.032 1.00 82.56 87 LYS A CA 1
ATOM 675 C C . LYS A 1 87 ? -18.079 -3.449 4.708 1.00 82.56 87 LYS A C 1
ATOM 677 O O . LYS A 1 87 ? -17.829 -2.376 4.161 1.00 82.56 87 LYS A O 1
ATOM 682 N N . LYS A 1 88 ? -18.531 -3.471 5.964 1.00 79.44 88 LYS A N 1
ATOM 683 C CA . LYS A 1 88 ? -18.870 -2.241 6.695 1.00 79.44 88 LYS A CA 1
ATOM 684 C C . LYS A 1 88 ? -17.609 -1.426 7.004 1.00 79.44 88 LYS A C 1
ATOM 686 O O . LYS A 1 88 ? -16.834 -1.809 7.876 1.00 79.44 88 LYS A O 1
ATOM 691 N N . ILE A 1 89 ? -17.507 -0.214 6.450 1.00 76.38 89 ILE A N 1
ATOM 692 C CA . ILE A 1 89 ? -16.426 0.774 6.701 1.00 76.38 89 ILE A CA 1
ATOM 693 C C . ILE A 1 89 ? -16.215 1.054 8.204 1.00 76.38 89 ILE A C 1
ATOM 695 O O . ILE A 1 89 ? -15.124 1.407 8.646 1.00 76.38 89 ILE A O 1
ATOM 699 N N . THR A 1 90 ? -17.242 0.831 9.033 1.00 71.94 90 THR A N 1
ATOM 700 C CA . THR A 1 90 ? -17.143 0.915 10.503 1.00 71.94 90 THR A CA 1
ATOM 701 C C . THR A 1 90 ? -16.098 -0.024 11.122 1.00 71.94 90 THR A C 1
ATOM 703 O O . THR A 1 90 ? -15.685 0.207 12.254 1.00 71.94 90 THR A O 1
ATOM 706 N N . SER A 1 91 ? -15.674 -1.069 10.407 1.00 69.38 91 SER A N 1
ATOM 707 C CA . SER A 1 91 ? -14.544 -1.934 10.761 1.00 69.38 91 SER A CA 1
ATOM 708 C C . SER A 1 91 ? -13.237 -1.133 10.887 1.00 69.38 91 SER A C 1
ATOM 710 O O . SER A 1 91 ? -12.512 -1.273 11.870 1.00 69.38 91 SER A O 1
ATOM 712 N N . LEU A 1 92 ? -13.002 -0.182 9.975 1.00 71.44 92 LEU A N 1
ATOM 713 C CA . LEU A 1 92 ? -11.756 0.587 9.881 1.00 71.44 92 LEU A CA 1
ATOM 714 C C . LEU A 1 92 ? -11.619 1.699 10.929 1.00 71.44 92 LEU A C 1
ATOM 716 O O . LEU A 1 92 ? -10.513 2.161 11.212 1.00 71.44 92 LEU A O 1
ATOM 720 N N . SER A 1 93 ? -12.735 2.163 11.494 1.00 68.88 93 SER A N 1
ATOM 721 C CA . SER A 1 93 ? -12.751 3.226 12.508 1.00 68.88 93 SER A CA 1
ATOM 722 C C . SER A 1 93 ? -12.753 2.687 13.939 1.00 68.88 93 SER A C 1
ATOM 724 O O . SER A 1 93 ? -12.440 3.412 14.890 1.00 68.88 93 SER A O 1
ATOM 726 N N . LYS A 1 94 ? -13.078 1.404 14.123 1.00 68.25 94 LYS A N 1
ATOM 727 C CA . LYS A 1 94 ? -13.031 0.753 15.429 1.00 68.25 94 LYS A CA 1
ATOM 728 C C . LYS A 1 94 ? -11.586 0.413 15.753 1.00 68.25 94 LYS A C 1
ATOM 730 O O . LYS A 1 94 ? -10.991 -0.490 15.179 1.00 68.25 94 LYS A O 1
ATOM 735 N N . LYS A 1 95 ? -11.029 1.098 16.751 1.00 65.25 95 LYS A N 1
ATOM 736 C CA . LYS A 1 95 ? -9.753 0.711 17.355 1.00 65.25 95 LYS A CA 1
ATOM 737 C C . LYS A 1 95 ? -9.883 -0.720 17.881 1.00 65.25 95 LYS A C 1
ATOM 739 O O . LYS A 1 95 ? -10.427 -0.904 18.974 1.00 65.25 95 LYS A O 1
ATOM 744 N N . LYS A 1 96 ? -9.383 -1.712 17.133 1.00 63.59 96 LYS A N 1
ATOM 745 C CA . LYS A 1 96 ? -9.265 -3.095 17.604 1.00 63.59 96 LYS A CA 1
ATOM 746 C C . LYS A 1 96 ? -8.416 -3.063 18.871 1.00 63.59 96 LYS A C 1
ATOM 748 O O . LYS A 1 96 ? -7.194 -2.898 18.843 1.00 63.59 96 LYS A O 1
ATOM 753 N N . ARG A 1 97 ? -9.078 -3.104 20.031 1.00 58.56 97 ARG A N 1
ATOM 754 C CA . ARG A 1 97 ? -8.382 -3.346 21.292 1.00 58.56 97 ARG A CA 1
ATOM 755 C C . ARG A 1 97 ? -7.844 -4.753 21.129 1.00 58.56 97 ARG A C 1
ATOM 757 O O . ARG A 1 97 ? -8.625 -5.647 20.823 1.00 58.56 97 ARG A O 1
ATOM 764 N N . ARG A 1 98 ? -6.525 -4.920 21.282 1.00 59.47 98 ARG A N 1
ATOM 765 C CA . ARG A 1 98 ? -5.921 -6.256 21.321 1.00 59.47 98 ARG A CA 1
ATOM 766 C C . ARG A 1 98 ? -6.818 -7.138 22.190 1.00 59.47 98 ARG A C 1
ATOM 768 O O . ARG A 1 98 ? -7.253 -6.620 23.232 1.00 59.47 98 ARG A O 1
ATOM 775 N N . PRO A 1 99 ? -7.078 -8.406 21.824 1.00 56.22 99 PRO A N 1
ATOM 776 C CA . PRO A 1 99 ? -7.443 -9.366 22.844 1.00 56.22 99 PRO A CA 1
ATOM 777 C C . PRO A 1 99 ? -6.337 -9.223 23.884 1.00 56.22 99 PRO A C 1
ATOM 779 O O . PRO A 1 99 ? -5.166 -9.496 23.633 1.00 56.22 99 PRO A O 1
ATOM 782 N N . GLN A 1 100 ? -6.664 -8.577 25.003 1.00 54.94 100 GLN A N 1
ATOM 783 C CA . GLN A 1 100 ? -5.849 -8.718 26.179 1.00 54.94 100 GLN A CA 1
ATOM 784 C C . GLN A 1 100 ? -6.011 -10.198 26.440 1.00 54.94 100 GLN A C 1
ATOM 786 O O . GLN A 1 100 ? -7.056 -10.608 26.951 1.00 54.94 100 GLN A O 1
ATOM 791 N N . ASP A 1 101 ? -5.014 -10.988 26.029 1.00 47.66 101 ASP A N 1
ATOM 792 C CA . ASP A 1 101 ? -4.674 -12.184 26.769 1.00 47.66 101 ASP A CA 1
ATOM 793 C C . ASP A 1 101 ? -4.865 -11.764 28.206 1.00 47.66 101 ASP A C 1
ATOM 795 O O . ASP A 1 101 ? -4.255 -10.790 28.672 1.00 47.66 101 ASP A O 1
ATOM 799 N N . LYS A 1 102 ? -5.863 -12.372 28.840 1.00 53.81 102 LYS A N 1
ATOM 800 C CA . LYS A 1 102 ? -6.134 -12.183 30.249 1.00 53.81 102 LYS A CA 1
ATOM 801 C C . LYS A 1 102 ? -4.937 -12.820 30.940 1.00 53.81 102 LYS A C 1
ATOM 803 O O . LYS A 1 102 ? -5.066 -13.872 31.554 1.00 53.81 102 LYS A O 1
ATOM 808 N N . SER A 1 103 ? -3.760 -12.199 30.826 1.00 54.09 103 SER A N 1
ATOM 809 C CA . SER A 1 103 ? -2.704 -12.393 31.787 1.00 54.09 103 SER A CA 1
ATOM 810 C C . SER A 1 103 ? -3.411 -12.198 33.119 1.00 54.09 103 SER A C 1
ATOM 812 O O . SER A 1 103 ? -4.251 -11.289 33.227 1.00 54.09 103 SER A O 1
ATOM 814 N N . PRO A 1 104 ? -3.232 -13.115 34.076 1.00 52.91 104 PRO A N 1
ATOM 815 C CA . PRO A 1 104 ? -3.926 -13.037 35.342 1.00 52.91 104 PRO A CA 1
ATOM 816 C C . PRO A 1 104 ? -3.540 -11.699 35.961 1.00 52.91 104 PRO A C 1
ATOM 818 O O . PRO A 1 104 ? -2.459 -11.536 36.521 1.00 52.91 104 PRO A O 1
ATOM 821 N N . VAL A 1 105 ? -4.394 -10.691 35.769 1.00 55.62 105 VAL A N 1
ATOM 822 C CA . VAL A 1 105 ? -4.204 -9.355 36.309 1.00 55.62 105 VAL A CA 1
ATOM 823 C C . VAL A 1 105 ? -4.231 -9.580 37.801 1.00 55.62 105 VAL A C 1
ATOM 825 O O . VAL A 1 105 ? -5.310 -9.813 38.347 1.00 55.62 105 VAL A O 1
ATOM 828 N N . ASN A 1 106 ? -3.036 -9.593 38.399 1.00 59.91 106 ASN A N 1
ATOM 829 C CA . ASN A 1 106 ? -2.760 -9.909 39.793 1.00 59.91 106 ASN A CA 1
ATOM 830 C C . ASN A 1 106 ? -3.951 -9.518 40.676 1.00 59.91 106 ASN A C 1
ATOM 832 O O . ASN A 1 106 ? -4.182 -8.335 40.948 1.00 59.91 106 ASN A O 1
ATOM 836 N N . SER A 1 107 ? -4.737 -10.524 41.073 1.00 64.31 107 SER A N 1
ATOM 837 C CA . SER A 1 107 ? -5.999 -10.359 41.807 1.00 64.31 107 SER A CA 1
ATOM 838 C C . SER A 1 107 ? -5.784 -9.856 43.237 1.00 64.31 107 SER A C 1
ATOM 840 O O . SER A 1 107 ? -6.742 -9.510 43.921 1.00 64.31 107 SER A O 1
ATOM 842 N N . ILE A 1 108 ? -4.521 -9.752 43.652 1.00 73.62 108 ILE A N 1
ATOM 843 C CA . ILE A 1 108 ? -4.044 -9.439 45.000 1.00 73.62 108 ILE A CA 1
ATOM 844 C C . ILE A 1 108 ? -4.667 -8.144 45.557 1.00 73.62 108 ILE A C 1
ATOM 846 O O . ILE A 1 108 ? -4.971 -8.061 46.744 1.00 73.62 108 ILE A O 1
ATOM 850 N N . TYR A 1 109 ? -4.929 -7.141 44.709 1.00 79.00 109 TYR A N 1
ATOM 851 C CA . TYR A 1 109 ? -5.505 -5.854 45.137 1.00 79.00 109 TYR A CA 1
ATOM 852 C C . TYR A 1 109 ? -7.006 -5.697 44.848 1.00 79.00 109 TYR A C 1
ATOM 854 O O . TYR A 1 109 ? -7.537 -4.589 44.982 1.00 79.00 109 TYR A O 1
ATOM 862 N N . ARG A 1 110 ? -7.706 -6.754 44.409 1.00 84.31 110 ARG A N 1
ATOM 863 C CA . ARG A 1 110 ? -9.165 -6.705 44.227 1.00 84.31 110 ARG A CA 1
ATOM 864 C C . ARG A 1 110 ? -9.854 -6.782 45.588 1.00 84.31 110 ARG A C 1
ATOM 866 O O . ARG A 1 110 ? -9.481 -7.587 46.440 1.00 84.31 110 ARG A O 1
ATOM 873 N N . VAL A 1 111 ? -10.842 -5.913 45.777 1.00 83.31 111 VAL A N 1
ATOM 874 C CA . VAL A 1 111 ? -11.675 -5.894 46.982 1.00 83.31 111 VAL A CA 1
ATOM 875 C C . VAL A 1 111 ? -12.754 -6.961 46.825 1.00 83.31 111 VAL A C 1
ATOM 877 O O . VAL A 1 111 ? -13.496 -6.931 45.842 1.00 83.31 111 VAL A O 1
ATOM 880 N N . SER A 1 112 ? -12.801 -7.911 47.754 1.00 85.44 112 SER A N 1
ATOM 881 C CA . SER A 1 112 ? -13.866 -8.911 47.856 1.00 85.44 112 SER A CA 1
ATOM 882 C C . SER A 1 112 ? -14.966 -8.410 48.798 1.00 85.44 112 SER A C 1
ATOM 884 O O . SER A 1 112 ? -14.742 -7.475 49.570 1.00 85.44 112 SER A O 1
ATOM 886 N N . LYS A 1 113 ? -16.164 -9.002 48.732 1.00 86.50 113 LYS A N 1
ATOM 887 C CA . LYS A 1 113 ? -17.259 -8.653 49.655 1.00 86.50 113 LYS A CA 1
ATOM 888 C C . LYS A 1 113 ? -16.963 -9.083 51.099 1.00 86.50 113 LYS A C 1
ATOM 890 O O . LYS A 1 113 ? -17.506 -8.477 52.015 1.00 86.50 113 LYS A O 1
ATOM 895 N N . ASP A 1 114 ? -16.058 -10.043 51.272 1.00 89.06 114 ASP A N 1
ATOM 896 C CA . ASP A 1 114 ? -15.679 -10.622 52.564 1.00 89.06 114 ASP A CA 1
ATOM 897 C C . ASP A 1 114 ? -14.474 -9.904 53.203 1.00 89.06 114 ASP A C 1
ATOM 899 O O . ASP A 1 114 ? -14.053 -10.226 54.314 1.00 89.06 114 ASP A O 1
ATOM 903 N N . ASP A 1 115 ? -13.897 -8.907 52.520 1.00 87.06 115 ASP A N 1
ATOM 904 C CA . ASP A 1 115 ? -12.756 -8.168 53.046 1.00 87.06 115 ASP A CA 1
ATOM 905 C C . ASP A 1 115 ? -13.174 -7.283 54.235 1.00 87.06 115 ASP A C 1
ATOM 907 O O . ASP A 1 115 ? -14.064 -6.433 54.150 1.00 87.06 115 ASP A O 1
ATOM 911 N N . THR A 1 116 ? -12.447 -7.395 55.344 1.00 92.25 116 THR A N 1
ATOM 912 C CA . THR A 1 116 ? -12.620 -6.516 56.508 1.00 92.25 116 THR A CA 1
ATOM 913 C C . THR A 1 116 ? -12.074 -5.111 56.226 1.00 92.25 116 THR A C 1
ATOM 915 O O . THR A 1 116 ? -11.140 -4.939 55.442 1.00 92.25 116 THR A O 1
ATOM 918 N N . LYS A 1 117 ? -12.563 -4.076 56.927 1.00 92.25 117 LYS A N 1
ATOM 919 C CA . LYS A 1 117 ? -12.105 -2.676 56.748 1.00 92.25 117 LYS A CA 1
ATOM 920 C C . LYS A 1 117 ? -10.574 -2.507 56.802 1.00 92.25 117 LYS A C 1
ATOM 922 O O . LYS A 1 117 ? -10.029 -1.719 56.029 1.00 92.25 117 LYS A O 1
ATOM 927 N N . ALA A 1 118 ? -9.885 -3.266 57.6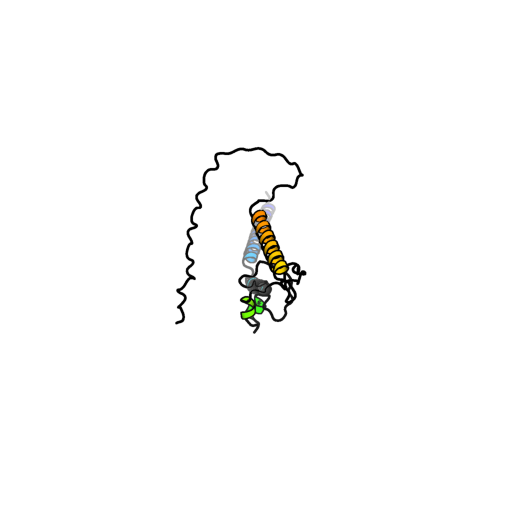58 1.00 91.44 118 ALA A N 1
ATOM 928 C CA . ALA A 1 118 ? -8.421 -3.278 57.750 1.00 91.44 118 ALA A CA 1
ATOM 929 C C . ALA A 1 118 ? -7.740 -3.885 56.506 1.00 91.44 118 ALA A C 1
ATOM 931 O O . ALA A 1 118 ? -6.722 -3.388 56.032 1.00 91.44 118 ALA A O 1
ATOM 932 N N . ILE A 1 119 ? -8.334 -4.924 55.918 1.00 91.00 119 ILE A N 1
ATOM 933 C CA . ILE A 1 119 ? -7.851 -5.535 54.675 1.00 91.00 119 ILE A CA 1
ATOM 934 C C . ILE A 1 119 ? -8.086 -4.586 53.496 1.00 91.00 119 ILE A C 1
ATOM 936 O O . ILE A 1 119 ? -7.202 -4.423 52.653 1.00 91.00 119 ILE A O 1
ATOM 940 N N . LEU A 1 120 ? -9.229 -3.888 53.454 1.00 91.00 120 LEU A N 1
ATOM 941 C CA . LEU A 1 120 ? -9.477 -2.859 52.441 1.00 91.00 120 LEU A CA 1
ATOM 942 C C . LEU A 1 120 ? -8.437 -1.735 52.507 1.00 91.00 120 LEU A C 1
ATOM 944 O O . LEU A 1 120 ? -7.939 -1.309 51.461 1.00 91.00 120 LEU A O 1
ATOM 948 N N . SER A 1 121 ? -8.116 -1.232 53.703 1.00 91.62 121 SER A N 1
ATOM 949 C CA . SER A 1 121 ? -7.125 -0.162 53.859 1.00 91.62 121 SER A CA 1
ATOM 950 C C . SER A 1 121 ? -5.727 -0.636 53.460 1.00 91.62 121 SER A C 1
ATOM 952 O O . SER A 1 121 ? -5.038 0.074 52.723 1.00 91.62 121 SER A O 1
ATOM 954 N N . LEU A 1 122 ? -5.352 -1.864 53.828 1.00 91.31 122 LEU A N 1
ATOM 955 C CA . LEU A 1 122 ? -4.095 -2.490 53.425 1.00 91.31 122 LEU A CA 1
ATOM 956 C C . LEU A 1 122 ? -4.000 -2.657 51.901 1.00 91.31 122 LEU A C 1
ATOM 958 O O . LEU A 1 122 ? -3.052 -2.159 51.292 1.00 91.31 122 LEU A O 1
ATOM 962 N N . LYS A 1 123 ? -5.009 -3.256 51.253 1.00 92.31 123 LYS A N 1
ATOM 963 C CA . LYS A 1 123 ? -5.061 -3.421 49.786 1.00 92.31 123 LYS A CA 1
ATOM 964 C C . LYS A 1 123 ? -4.966 -2.075 49.062 1.00 92.31 123 LYS A C 1
ATOM 966 O O . LYS A 1 123 ? -4.244 -1.955 48.070 1.00 92.31 123 LYS A O 1
ATOM 971 N N . ARG A 1 124 ? -5.647 -1.037 49.567 1.00 89.75 124 ARG A N 1
ATOM 972 C CA . ARG A 1 124 ? -5.572 0.333 49.023 1.00 89.75 124 ARG A CA 1
ATOM 973 C C . ARG A 1 124 ? -4.181 0.946 49.195 1.00 89.75 124 ARG A C 1
ATOM 975 O O . ARG A 1 124 ? -3.668 1.523 48.236 1.00 89.75 124 ARG A O 1
ATOM 982 N N . LYS A 1 125 ? -3.558 0.795 50.370 1.00 91.19 125 LYS A N 1
ATOM 983 C CA . LYS A 1 125 ? -2.203 1.296 50.655 1.00 91.19 125 LYS A CA 1
ATOM 984 C C . LYS A 1 125 ? -1.168 0.635 49.745 1.00 91.19 125 LYS A C 1
ATOM 986 O O . LYS A 1 125 ? -0.398 1.341 49.100 1.00 91.19 125 LYS A O 1
ATOM 991 N N . MET A 1 126 ? -1.208 -0.690 49.608 1.00 89.31 126 MET A N 1
ATOM 992 C CA . MET A 1 126 ? -0.294 -1.425 48.727 1.00 89.31 126 MET A CA 1
ATOM 993 C C . MET A 1 126 ? -0.495 -1.068 47.249 1.00 89.31 126 MET A C 1
ATOM 995 O O . MET A 1 126 ? 0.477 -0.883 46.519 1.00 89.31 126 MET A O 1
ATOM 999 N N . ARG A 1 127 ? -1.748 -0.895 46.800 1.00 88.50 127 ARG A N 1
ATOM 1000 C CA . ARG A 1 127 ? -2.043 -0.442 45.431 1.00 88.50 127 ARG A CA 1
ATOM 1001 C C . ARG A 1 127 ? -1.465 0.946 45.154 1.00 88.50 127 ARG A C 1
ATOM 1003 O O . ARG A 1 127 ? -0.918 1.162 44.074 1.00 88.50 127 ARG A O 1
ATOM 1010 N N . LYS A 1 128 ? -1.595 1.876 46.106 1.00 88.44 128 LYS A N 1
ATOM 1011 C CA . LYS A 1 128 ? -1.045 3.233 45.986 1.00 88.44 128 LYS A CA 1
ATOM 1012 C C . LYS A 1 128 ? 0.486 3.201 45.927 1.00 88.44 128 LYS A C 1
ATOM 1014 O O . LYS A 1 128 ? 1.040 3.778 44.998 1.00 88.44 128 LYS A O 1
ATOM 1019 N N . GLY A 1 129 ? 1.132 2.447 46.822 1.00 86.56 129 GLY A N 1
ATOM 1020 C CA . GLY A 1 129 ? 2.591 2.272 46.837 1.00 86.56 129 GLY A CA 1
ATOM 1021 C C . GLY A 1 129 ? 3.136 1.744 45.507 1.00 86.56 129 GLY A C 1
ATOM 1022 O O . GLY A 1 129 ? 3.994 2.376 44.898 1.00 86.56 129 GLY A O 1
ATOM 1023 N N . LYS A 1 130 ? 2.534 0.680 44.960 1.00 83.50 130 LYS A N 1
ATOM 1024 C CA . LYS A 1 130 ? 2.937 0.126 43.657 1.00 83.50 130 LYS A CA 1
ATOM 1025 C C . LYS A 1 130 ? 2.779 1.124 42.504 1.00 83.50 130 LYS A C 1
ATOM 1027 O O . LYS A 1 130 ? 3.602 1.162 41.594 1.00 83.50 130 LYS A O 1
ATOM 1032 N N . MET A 1 131 ? 1.714 1.933 42.497 1.00 81.75 131 MET A N 1
ATOM 1033 C CA . MET A 1 131 ? 1.550 2.964 41.462 1.00 81.75 131 MET A CA 1
ATOM 1034 C C . MET A 1 131 ? 2.585 4.083 41.578 1.00 81.75 131 MET A C 1
ATOM 1036 O O . MET A 1 131 ? 2.983 4.636 40.555 1.00 81.75 131 MET A O 1
ATOM 1040 N N . G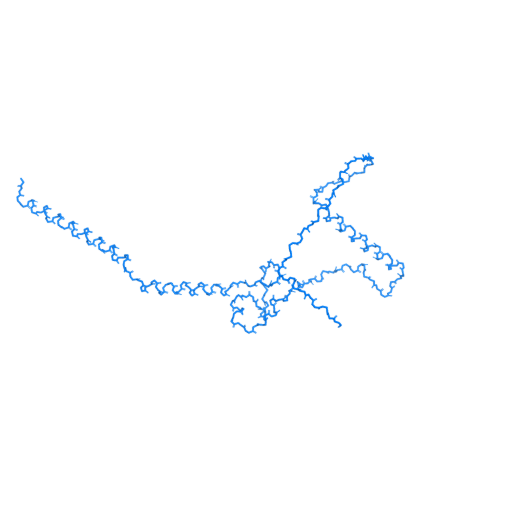LU A 1 132 ? 3.012 4.427 42.789 1.00 84.44 132 GLU A N 1
ATOM 1041 C CA . GLU A 1 132 ? 4.066 5.416 43.016 1.00 84.44 132 GLU A CA 1
ATOM 1042 C C . GLU A 1 132 ? 5.443 4.879 42.601 1.00 84.44 132 GLU A C 1
ATOM 1044 O O . GLU A 1 132 ? 6.178 5.584 41.911 1.00 84.44 132 GLU A O 1
ATOM 1049 N N . GLU A 1 133 ? 5.756 3.614 42.892 1.00 82.56 133 GLU A N 1
ATOM 1050 C CA . GLU A 1 133 ? 6.967 2.930 42.410 1.00 82.56 133 GLU A CA 1
ATOM 1051 C C . GLU A 1 133 ? 7.028 2.859 40.877 1.00 82.56 133 GLU A C 1
ATOM 1053 O O . GLU A 1 133 ? 8.044 3.203 40.270 1.00 82.56 133 GLU A O 1
ATOM 1058 N N . MET A 1 134 ? 5.922 2.495 40.217 1.00 78.25 134 MET A N 1
ATOM 1059 C CA . MET A 1 134 ? 5.850 2.488 38.748 1.00 78.25 134 MET A CA 1
ATOM 1060 C C . MET A 1 134 ? 6.050 3.887 38.147 1.00 78.25 134 MET A C 1
ATOM 1062 O O . MET A 1 134 ? 6.637 4.032 37.080 1.00 78.25 134 MET A O 1
ATOM 1066 N N . LYS A 1 135 ? 5.580 4.944 38.819 1.00 80.12 135 LYS A N 1
ATOM 1067 C CA . LYS A 1 135 ? 5.798 6.323 38.358 1.00 80.12 135 LYS A CA 1
ATOM 1068 C C . LYS A 1 135 ? 7.248 6.768 38.536 1.00 80.12 135 LYS A C 1
ATOM 1070 O O . LYS A 1 135 ? 7.760 7.462 37.664 1.00 80.12 135 LYS A O 1
ATOM 1075 N N . LYS A 1 136 ? 7.909 6.364 39.625 1.00 76.44 136 LYS A N 1
ATOM 1076 C CA . LYS A 1 136 ? 9.326 6.672 39.877 1.00 76.44 136 LYS A CA 1
ATOM 1077 C C . LYS A 1 136 ? 10.255 5.940 38.905 1.00 76.44 136 LYS A C 1
ATOM 1079 O O . LYS A 1 136 ? 11.159 6.553 38.353 1.00 76.44 136 LYS A O 1
ATOM 1084 N N . THR A 1 137 ? 9.982 4.669 38.615 1.00 64.81 137 THR A N 1
ATOM 1085 C CA . THR A 1 137 ? 10.785 3.859 37.675 1.00 64.81 137 THR A CA 1
ATOM 1086 C C . THR A 1 137 ? 10.722 4.349 36.224 1.00 64.81 137 THR A C 1
ATOM 1088 O O . THR A 1 137 ? 11.667 4.135 35.474 1.00 64.81 137 THR A O 1
ATOM 1091 N N . HIS A 1 138 ? 9.666 5.064 35.823 1.00 58.94 138 HIS A N 1
ATOM 1092 C CA . HIS A 1 138 ? 9.575 5.690 34.497 1.00 58.94 138 HIS A CA 1
ATOM 1093 C C . HIS A 1 138 ? 10.270 7.060 34.379 1.00 58.94 138 HIS A C 1
ATOM 1095 O O . HIS A 1 138 ? 10.367 7.582 33.270 1.00 58.94 138 HIS A O 1
ATOM 1101 N N . LEU A 1 139 ? 10.745 7.646 35.484 1.00 58.53 139 LEU A N 1
ATOM 1102 C CA . LEU A 1 139 ? 11.474 8.923 35.491 1.00 58.53 139 LEU A CA 1
ATOM 1103 C C . LEU A 1 139 ? 12.999 8.753 35.532 1.00 58.53 139 LEU A C 1
ATOM 1105 O O . LEU A 1 139 ? 13.719 9.742 35.420 1.00 58.53 139 LEU A O 1
ATOM 1109 N N . HIS A 1 140 ? 13.501 7.523 35.646 1.00 51.00 140 HIS A N 1
ATOM 1110 C CA . HIS A 1 140 ? 14.920 7.237 35.476 1.00 51.00 140 HIS A CA 1
ATOM 1111 C C . HIS A 1 140 ? 15.158 6.586 34.108 1.00 51.00 140 HIS A C 1
ATOM 1113 O O . HIS A 1 140 ? 14.635 5.495 33.857 1.00 51.00 140 HIS A O 1
ATOM 1119 N N . PRO A 1 141 ? 15.915 7.227 33.193 1.00 46.56 141 PRO A N 1
ATOM 1120 C CA . PRO A 1 141 ? 16.420 6.520 32.027 1.00 46.56 141 PRO A CA 1
ATOM 1121 C C . PRO A 1 141 ? 17.273 5.357 32.542 1.00 46.56 141 PRO A C 1
ATOM 1123 O O . PRO A 1 141 ? 18.001 5.515 33.517 1.00 46.56 141 PRO A O 1
ATOM 1126 N N . ARG A 1 142 ? 17.122 4.177 31.929 1.00 48.75 142 ARG A N 1
ATOM 1127 C CA . ARG A 1 142 ? 17.864 2.949 32.260 1.00 48.75 142 ARG A CA 1
ATOM 1128 C C . ARG A 1 142 ? 19.340 3.254 32.560 1.00 48.75 142 ARG A C 1
ATOM 1130 O O . ARG A 1 142 ? 20.126 3.425 31.634 1.00 48.75 142 ARG A O 1
ATOM 1137 N N . GLY A 1 143 ? 19.699 3.276 33.839 1.00 45.81 143 GLY A N 1
ATOM 1138 C CA . GLY A 1 143 ? 21.074 3.103 34.294 1.00 45.81 143 GLY A CA 1
ATOM 1139 C C . GLY A 1 143 ? 21.393 1.607 34.378 1.00 45.81 143 GLY A C 1
ATOM 1140 O O . GLY A 1 143 ? 20.478 0.808 34.619 1.00 45.81 143 GLY A O 1
ATOM 1141 N N . PRO A 1 144 ? 22.646 1.194 34.133 1.00 45.91 144 PRO A N 1
ATOM 1142 C CA . PRO A 1 144 ? 23.028 -0.205 34.207 1.00 45.91 144 PRO A CA 1
ATOM 1143 C C . PRO A 1 144 ? 22.967 -0.686 35.660 1.00 45.91 144 PRO A C 1
ATOM 1145 O O . PRO A 1 144 ? 23.296 0.032 36.599 1.00 45.91 144 PRO A O 1
ATOM 1148 N N . ILE A 1 145 ? 22.525 -1.927 35.822 1.00 48.31 145 ILE A N 1
ATOM 1149 C CA . ILE A 1 145 ? 22.495 -2.655 37.089 1.00 48.31 145 ILE A CA 1
ATOM 1150 C C . ILE A 1 145 ? 23.927 -2.759 37.629 1.00 48.31 145 ILE A C 1
ATOM 1152 O O . ILE A 1 145 ? 24.773 -3.301 36.918 1.00 48.31 145 ILE A O 1
ATOM 1156 N N . LYS A 1 146 ? 24.173 -2.309 38.870 1.00 44.59 146 LYS A N 1
ATOM 1157 C CA . LYS A 1 146 ? 25.182 -2.872 39.787 1.00 44.59 146 LYS A CA 1
ATOM 1158 C C . LYS A 1 146 ? 24.946 -2.438 41.247 1.00 44.59 146 LYS A C 1
ATOM 1160 O O . LYS A 1 146 ? 25.011 -1.262 41.568 1.00 44.59 146 LYS A O 1
ATOM 1165 N N . GLU A 1 147 ? 24.634 -3.462 42.042 1.00 44.16 147 GLU A N 1
ATOM 1166 C CA . GLU A 1 147 ? 25.024 -3.779 43.429 1.00 44.16 147 GLU A CA 1
ATOM 1167 C C . GLU A 1 147 ? 24.836 -2.810 44.614 1.00 44.16 147 GLU A C 1
ATOM 1169 O O . GLU A 1 147 ? 25.076 -1.611 44.569 1.00 44.16 147 GLU A O 1
ATOM 1174 N N . LEU A 1 148 ? 24.420 -3.439 45.723 1.00 49.72 148 LEU A N 1
ATOM 1175 C CA . LEU A 1 148 ? 24.323 -2.935 47.092 1.00 49.72 148 LEU A CA 1
ATOM 1176 C C . LEU A 1 148 ? 25.596 -2.207 47.561 1.00 49.72 148 LEU A C 1
ATOM 1178 O O . LEU A 1 148 ? 26.658 -2.820 47.628 1.00 49.72 148 LEU A O 1
ATOM 1182 N N . SER A 1 149 ? 25.430 -1.009 48.123 1.00 37.44 149 SER A N 1
ATOM 1183 C CA . SER A 1 149 ? 26.149 -0.585 49.331 1.00 37.44 149 SER A CA 1
ATOM 1184 C C . SER A 1 149 ? 25.397 0.549 50.044 1.00 37.44 149 SER A C 1
ATOM 1186 O O . SER A 1 149 ? 24.851 1.461 49.428 1.00 37.44 149 SER A O 1
ATOM 1188 N N . LYS A 1 150 ? 25.306 0.440 51.373 1.00 45.91 150 LYS A N 1
ATOM 1189 C CA . LYS A 1 150 ? 24.892 1.512 52.289 1.00 45.91 150 LYS A CA 1
ATOM 1190 C C . LYS A 1 150 ? 26.076 2.459 52.489 1.00 45.91 150 LYS A C 1
ATOM 1192 O O . LYS A 1 150 ? 27.133 1.960 52.862 1.00 45.91 150 LYS A O 1
ATOM 1197 N N . HIS A 1 151 ? 25.864 3.772 52.392 1.00 34.88 151 HIS A N 1
ATOM 1198 C CA . HIS A 1 151 ? 26.442 4.732 53.339 1.00 34.88 151 HIS A CA 1
ATOM 1199 C C . HIS A 1 151 ? 25.779 6.115 53.236 1.00 34.88 151 HIS A C 1
ATOM 1201 O O . HIS A 1 151 ? 25.537 6.605 52.135 1.00 34.88 151 HIS A O 1
ATOM 1207 N N . ASP A 1 152 ? 25.502 6.707 54.400 1.00 43.00 152 ASP A N 1
ATOM 1208 C CA . ASP A 1 152 ? 25.152 8.115 54.617 1.00 43.00 152 ASP A CA 1
ATOM 1209 C C . ASP A 1 152 ? 26.228 9.064 54.073 1.00 43.00 152 ASP A C 1
ATOM 1211 O O . ASP A 1 152 ? 27.417 8.821 54.305 1.00 43.00 152 ASP A O 1
ATOM 1215 N N . SER A 1 153 ? 25.810 10.183 53.469 1.00 34.41 153 SER A N 1
ATOM 1216 C CA . SER A 1 153 ? 26.470 11.482 53.659 1.00 34.41 153 SER A CA 1
ATOM 1217 C C . SER A 1 153 ? 25.624 12.638 53.116 1.00 34.41 153 SER A C 1
ATOM 1219 O O . SER A 1 153 ? 25.179 12.607 51.968 1.00 34.41 153 SER A O 1
ATOM 1221 N N . ASP A 1 154 ? 25.430 13.640 53.973 1.00 45.78 154 ASP A N 1
ATOM 1222 C CA . ASP A 1 154 ? 24.939 14.984 53.675 1.00 45.78 154 ASP A CA 1
ATOM 1223 C C . ASP A 1 154 ? 25.687 15.638 52.504 1.00 45.78 154 ASP A C 1
ATOM 1225 O O . ASP A 1 154 ? 26.916 15.654 52.476 1.00 45.78 154 ASP A O 1
ATOM 1229 N N . SER A 1 155 ? 24.946 16.284 51.601 1.00 34.72 155 SER A N 1
ATOM 1230 C CA . SER A 1 155 ? 25.409 17.527 50.976 1.00 34.72 155 SER A CA 1
ATOM 1231 C C . SER A 1 155 ? 24.210 18.315 50.461 1.00 34.72 155 SER A C 1
ATOM 1233 O O . SER A 1 155 ? 23.588 17.975 49.454 1.00 34.72 155 SER A O 1
ATOM 1235 N N . GLU A 1 156 ? 23.890 19.365 51.204 1.00 45.06 156 GLU A N 1
ATOM 1236 C CA . GLU A 1 156 ? 23.092 20.496 50.757 1.00 45.06 156 GLU A CA 1
ATOM 1237 C C . GLU A 1 156 ? 23.746 21.197 49.548 1.00 45.06 156 GLU A C 1
ATOM 1239 O O . GLU A 1 156 ? 24.963 21.160 49.360 1.00 45.06 156 GLU A O 1
ATOM 1244 N N . GLU A 1 157 ? 22.887 21.919 48.825 1.00 46.75 157 GLU A N 1
ATOM 1245 C CA . GLU A 1 157 ? 23.179 23.152 48.084 1.00 46.75 157 GLU A CA 1
ATOM 1246 C C . GLU A 1 157 ? 23.466 23.077 46.562 1.00 46.75 157 GLU A C 1
ATOM 1248 O O . GLU A 1 157 ? 24.432 22.498 46.077 1.00 46.75 157 GLU A O 1
ATOM 1253 N N . ASN A 1 158 ? 22.609 23.808 45.827 1.00 50.31 158 ASN A N 1
ATOM 1254 C CA . ASN A 1 158 ? 22.649 24.191 44.406 1.00 50.31 158 ASN A CA 1
ATOM 1255 C C . ASN A 1 158 ? 22.206 23.182 43.327 1.00 50.31 158 ASN A C 1
ATOM 1257 O O . ASN A 1 158 ? 22.997 22.736 42.500 1.00 50.31 158 ASN A O 1
ATOM 1261 N N . GLU A 1 159 ? 20.887 23.008 43.177 1.00 52.41 159 GLU A N 1
ATOM 1262 C CA . GLU A 1 159 ? 20.296 22.734 41.855 1.00 52.41 159 GLU A CA 1
ATOM 1263 C C . GLU A 1 159 ? 19.536 23.972 41.333 1.00 52.41 159 GLU A C 1
ATOM 1265 O O . GLU A 1 159 ? 18.663 24.501 42.031 1.00 52.41 159 GLU A O 1
ATOM 1270 N N . PRO A 1 160 ? 19.807 24.456 40.103 1.00 52.50 160 PRO A N 1
ATOM 1271 C CA . PRO A 1 160 ? 19.049 25.556 39.523 1.00 52.50 160 PRO A CA 1
ATOM 1272 C C . PRO A 1 160 ? 17.611 25.107 39.237 1.00 52.50 160 PRO A C 1
ATOM 1274 O O . PRO A 1 160 ? 17.356 24.121 38.542 1.00 52.50 160 PRO A O 1
ATOM 1277 N N . ARG A 1 161 ? 16.646 25.861 39.770 1.00 59.59 161 ARG A N 1
ATOM 1278 C CA . ARG A 1 161 ? 15.207 25.637 39.592 1.00 59.59 161 ARG A CA 1
ATOM 1279 C C . ARG A 1 161 ? 14.848 25.652 38.101 1.00 59.59 161 ARG A C 1
ATOM 1281 O O . ARG A 1 161 ? 14.742 26.710 37.492 1.00 59.59 161 ARG A O 1
ATOM 1288 N N . VAL A 1 162 ? 14.626 24.473 37.519 1.00 58.16 162 VAL A N 1
ATOM 1289 C CA . VAL A 1 162 ? 14.217 24.325 36.114 1.00 58.16 162 VAL A CA 1
ATOM 1290 C C . VAL A 1 162 ? 12.815 24.910 35.918 1.00 58.16 162 VAL A C 1
ATOM 1292 O O . VAL A 1 162 ? 11.802 24.311 36.296 1.00 58.16 162 VAL A O 1
ATOM 1295 N N . GLU A 1 163 ? 12.739 26.092 35.310 1.00 65.81 163 GLU A N 1
ATOM 1296 C CA . GLU A 1 163 ? 11.478 26.690 34.885 1.00 65.81 163 GLU A CA 1
ATOM 1297 C C . GLU A 1 163 ? 10.897 25.912 33.697 1.00 65.81 163 GLU A C 1
ATOM 1299 O O . GLU A 1 163 ? 11.480 25.808 32.617 1.00 65.81 163 GLU A O 1
ATOM 1304 N N . LYS A 1 164 ? 9.719 25.316 33.898 1.00 72.00 164 LYS A N 1
ATOM 1305 C CA . LYS A 1 164 ? 9.029 24.533 32.866 1.00 72.00 164 LYS A CA 1
ATOM 1306 C C . LYS A 1 164 ? 8.467 25.471 31.797 1.00 72.00 164 LYS A C 1
ATOM 1308 O O . LYS A 1 164 ? 7.539 26.234 32.067 1.00 72.00 164 LYS A O 1
ATOM 1313 N N . THR A 1 165 ? 8.951 25.358 30.564 1.00 68.31 165 THR A N 1
ATOM 1314 C CA . THR A 1 165 ? 8.385 26.093 29.427 1.00 68.31 165 THR A CA 1
ATOM 1315 C C . THR A 1 165 ? 7.002 25.540 29.056 1.00 68.31 165 THR A C 1
ATOM 1317 O O . THR A 1 165 ? 6.788 24.331 28.916 1.00 68.31 165 THR A O 1
ATOM 1320 N N . LYS A 1 166 ? 6.012 26.431 28.916 1.00 66.81 166 LYS A N 1
ATOM 1321 C CA . LYS A 1 166 ? 4.661 26.065 28.463 1.00 66.81 166 LYS A CA 1
ATOM 1322 C C . LYS A 1 166 ? 4.711 25.744 26.968 1.00 66.81 166 LYS A C 1
ATOM 1324 O O . LYS A 1 166 ? 4.995 26.620 26.153 1.00 66.81 166 LYS A O 1
ATOM 1329 N N . LYS A 1 167 ? 4.407 24.497 26.597 1.00 70.69 167 LYS A N 1
ATOM 1330 C CA . LYS A 1 167 ? 4.267 24.093 25.189 1.00 70.69 167 LYS A CA 1
ATOM 1331 C C . LYS A 1 167 ? 3.119 24.880 24.549 1.00 70.69 167 LYS A C 1
ATOM 1333 O O . LYS A 1 167 ? 1.980 24.773 25.000 1.00 70.69 167 LYS A O 1
ATOM 1338 N N . LYS A 1 168 ? 3.407 25.657 23.501 1.00 72.69 168 LYS A N 1
ATOM 1339 C CA . LYS A 1 168 ? 2.377 26.305 22.679 1.00 72.69 168 LYS A CA 1
ATOM 1340 C C . LYS A 1 168 ? 1.672 25.223 21.859 1.00 72.69 168 LYS A C 1
ATOM 1342 O O . LYS A 1 168 ? 2.299 24.563 21.035 1.00 72.69 168 LYS A O 1
ATOM 1347 N N . SER A 1 169 ? 0.384 25.007 22.111 1.00 64.88 169 SER A N 1
ATOM 1348 C CA . SER A 1 169 ? -0.446 24.127 21.291 1.00 64.88 169 SER A CA 1
ATOM 1349 C C . SER A 1 169 ? -0.825 24.862 20.009 1.00 64.88 169 SER A C 1
ATOM 1351 O O . SER A 1 169 ? -1.622 25.799 20.050 1.00 64.88 169 SER A O 1
ATOM 1353 N N . ILE A 1 170 ? -0.272 24.442 18.875 1.00 61.91 170 ILE A N 1
ATOM 1354 C CA . ILE A 1 170 ? -0.823 24.801 17.568 1.00 61.91 170 ILE A CA 1
ATOM 1355 C C . ILE A 1 170 ? -2.168 24.081 17.449 1.00 61.91 170 ILE A C 1
ATOM 1357 O O . ILE A 1 170 ? -2.235 22.851 17.457 1.00 61.91 170 ILE A O 1
ATOM 1361 N N . GLY A 1 171 ? -3.251 24.857 17.439 1.00 62.97 171 GLY A N 1
ATOM 1362 C CA . GLY A 1 171 ? -4.597 24.348 17.229 1.00 62.97 171 GLY A CA 1
ATOM 1363 C C . GLY A 1 171 ? -4.725 23.849 15.797 1.00 62.97 171 GLY A C 1
ATOM 1364 O O . GLY A 1 171 ? -4.805 24.646 14.870 1.00 62.97 171 GLY A O 1
ATOM 1365 N N . LEU A 1 172 ? -4.730 22.530 15.611 1.00 68.00 172 LEU A N 1
ATOM 1366 C CA . LEU A 1 172 ? -5.151 21.934 14.348 1.00 68.00 172 LEU A CA 1
ATOM 1367 C C . LEU A 1 172 ? -6.616 22.319 14.078 1.00 68.00 172 LEU A C 1
ATOM 1369 O O . LEU A 1 172 ? -7.450 22.267 14.987 1.00 68.00 172 LEU A O 1
ATOM 1373 N N . LEU A 1 173 ? -6.920 22.647 12.818 1.00 59.47 173 LEU A N 1
ATOM 1374 C CA . LEU A 1 173 ? -8.219 23.090 12.271 1.00 59.47 173 LEU A CA 1
ATOM 1375 C C . LEU A 1 173 ? -9.410 22.130 12.504 1.00 59.47 173 LEU A C 1
ATOM 1377 O O . LEU A 1 173 ? -10.517 22.396 12.049 1.00 59.47 173 LEU A O 1
ATOM 1381 N N . PHE A 1 174 ? -9.223 21.029 13.234 1.00 59.31 174 PHE A N 1
ATOM 1382 C CA . PHE A 1 174 ? -10.263 20.040 13.534 1.00 59.31 174 PHE A CA 1
ATOM 1383 C C . PHE A 1 174 ? -10.993 20.280 14.862 1.00 59.31 174 PHE A C 1
ATOM 1385 O O . PHE A 1 174 ? -11.980 19.602 15.152 1.00 59.31 174 PHE A O 1
ATOM 1392 N N . ASN A 1 175 ? -10.568 21.259 15.665 1.00 57.66 175 ASN A N 1
ATOM 1393 C CA . ASN A 1 175 ? -11.289 21.649 16.877 1.00 57.66 175 ASN A CA 1
ATOM 1394 C C . ASN A 1 175 ? -12.393 22.669 16.557 1.00 57.66 175 ASN A C 1
ATOM 1396 O O . ASN A 1 175 ? -12.363 23.809 17.016 1.00 57.66 175 ASN A O 1
ATOM 1400 N N . GLY A 1 176 ? -13.391 22.245 15.779 1.00 67.25 176 GLY A N 1
ATOM 1401 C CA . GLY A 1 176 ? -14.651 22.978 15.667 1.00 67.25 176 GLY A CA 1
ATOM 1402 C C . GLY A 1 176 ? -15.368 23.055 17.029 1.00 67.25 176 GLY A C 1
ATOM 1403 O O . GLY A 1 176 ? -15.215 22.152 17.862 1.00 67.25 176 GLY A O 1
ATOM 1404 N N . PRO A 1 177 ? -16.150 24.117 17.299 1.00 64.12 177 PRO A N 1
ATOM 1405 C CA . PRO A 1 177 ? -16.805 24.300 18.588 1.00 64.12 177 PRO A CA 1
ATOM 1406 C C . PRO A 1 177 ? -17.815 23.174 18.851 1.00 64.12 177 PRO A C 1
ATOM 1408 O O . PRO A 1 177 ? -18.826 23.032 18.162 1.00 64.12 177 PRO A O 1
ATOM 1411 N N . LYS A 1 178 ? -17.559 22.370 19.890 1.00 66.94 178 LYS A N 1
ATOM 1412 C CA . LYS A 1 178 ? -18.525 21.386 20.392 1.00 66.94 178 LYS A CA 1
ATOM 1413 C C . LYS A 1 178 ? -19.725 22.135 20.973 1.00 66.94 178 LYS A C 1
ATOM 1415 O O . LYS A 1 178 ? -19.607 22.775 22.018 1.00 66.94 178 LYS A O 1
ATOM 1420 N N . LYS A 1 179 ? -20.885 22.040 20.314 1.00 67.12 179 LYS A N 1
ATOM 1421 C CA . LYS A 1 179 ? -22.159 22.532 20.858 1.00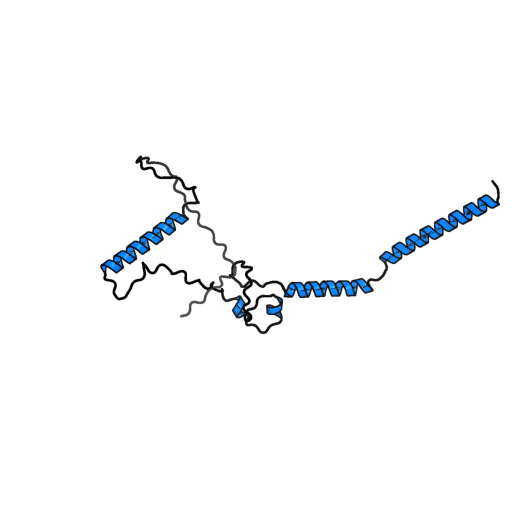 67.12 179 LYS A CA 1
ATOM 1422 C C . LYS A 1 179 ? -22.431 21.831 22.194 1.00 67.12 179 LYS A C 1
ATOM 1424 O O . LYS A 1 179 ? -22.578 20.610 22.240 1.00 67.12 179 LYS A O 1
ATOM 1429 N N . ARG A 1 180 ? -22.481 22.604 23.284 1.00 64.62 180 ARG A N 1
ATOM 1430 C CA . ARG A 1 180 ? -22.973 22.131 24.585 1.00 64.62 180 ARG A CA 1
ATOM 1431 C C . ARG A 1 180 ? -24.451 21.782 24.417 1.00 64.62 180 ARG A C 1
ATOM 1433 O O . ARG A 1 180 ? -25.229 22.639 24.006 1.00 64.62 180 ARG A O 1
ATOM 1440 N N . LYS A 1 181 ? -24.828 20.535 24.701 1.00 61.56 181 LYS A N 1
ATOM 1441 C CA . LYS A 1 181 ? -26.242 20.179 24.857 1.00 61.56 181 LYS A CA 1
ATOM 1442 C C . LYS A 1 181 ? -26.758 20.856 26.134 1.00 61.56 181 LYS A C 1
ATOM 1444 O O . LYS A 1 181 ? -26.065 20.800 27.152 1.00 61.56 181 LYS A O 1
ATOM 1449 N N . LYS A 1 182 ? -27.887 21.562 26.015 1.00 49.78 182 LYS A N 1
ATOM 1450 C CA . LYS A 1 182 ? -28.721 21.964 27.155 1.00 49.78 182 LYS A CA 1
ATOM 1451 C C . LYS A 1 182 ? -29.357 20.722 27.763 1.00 49.78 182 LYS A C 1
ATOM 1453 O O . LYS A 1 182 ? -29.638 19.791 26.972 1.00 49.78 182 LYS A O 1
#

pLDDT: mean 72.43, std 15.93, range [34.41, 94.75]

Foldseek 3Di:
DDPVVVVVVVVVVVVVVVVVVVVVVVVVVVVVPDPPVVVVVVVVVVVVVVVVQQAAFDAAPPEDDDPDPDPPVLADTGNVCVVPHPRDPVNRPDPPDPPPPPPVPPCQLPDDPPDDPVNPVVSVVVVVVVVVVVVVVVPDDDDDDDDDDDDDDDDDDDDPDDDDDDDDDDDDPPCDPDDDDD

Solvent-accessible surface area (backbone atoms only — not comparable to full-atom values): 11921 Å² total; per-residue (Å²): 135,58,71,68,57,55,53,50,54,50,53,52,49,53,52,51,51,54,50,52,52,51,51,52,50,51,52,54,46,59,74,68,60,58,67,71,60,50,54,56,48,50,51,50,54,50,51,50,50,51,55,54,54,29,66,35,76,49,81,39,63,87,55,74,99,67,98,62,95,71,86,56,84,80,50,69,52,24,44,35,45,62,74,78,41,92,60,63,69,68,55,41,66,50,64,79,70,69,82,69,73,78,63,80,70,73,64,83,63,62,87,56,94,85,56,49,75,69,54,51,51,49,36,51,50,54,52,50,50,52,55,52,51,56,55,54,60,71,73,50,78,89,71,83,92,78,82,92,78,91,79,91,78,92,78,86,88,88,78,83,82,80,79,81,79,81,82,82,78,80,80,62,92,79,75,66,85,79,78,79,80,129

InterPro domains:
  IPR022592 Nucleolar protein 19 [PF10863] (1-136)

Sequence (182 aa):
MSRAKELQEKLDVEAKLRNSFSNLNSTVLSWLSKDDDAEERGQEELNQSKKQFFALPLVTTGAGLKFGCAEDTEDINTVGEFVNSDKKITSLSKKKRRPQDKSPVNSIYRVSKDDTKAILSLKRKMRKGKMEEMKKTHLHPRGPIKELSKHDSDSEENEPRVEKTKKKSIG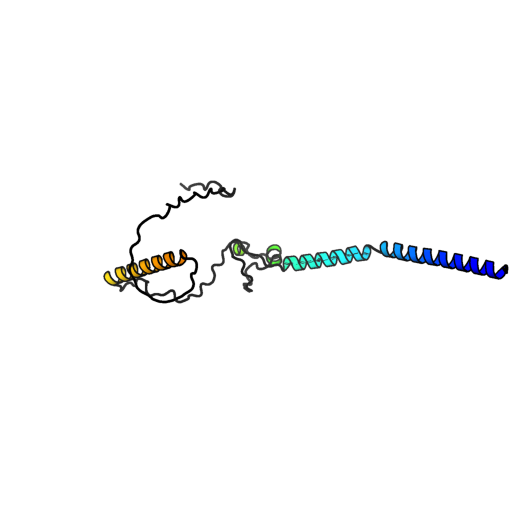LLFNGPKKRKK

Mean predicted aligned error: 22.04 Å

Organism: Zygosaccharomyces bailii (strain CLIB 213 / ATCC 58445 / CBS 680 / BCRC 21525 / NBRC 1098 / NCYC 1416 / NRRL Y-2227) (NCBI:txid1333698)

Secondary structure (DSSP, 8-state):
--HHHHHHHHHHHHHHHHHHHHHHHHHHHHHHS-THHHHHHHHHHHHHHHHHHHTSBPPPTT----------TTS--BHHHHHH----THHHHS------------GGGPPPTT--HHHHHHHHHHHHHHHHHHHHHTSS--PPP-----------------PPPPP-----TT----PPP-